Protein AF-X1QV79-F1 (afdb_monomer)

InterPro domains:
  IPR002052 DNA methylase, N-6 adenine-specific, conserved site [PS00092] (181-187)
  IPR007757 MT-A70-like [PS51143] (139-229)

Nearest PDB structures (foldseek):
  3mkz-assembly2_U  TM=4.577E-01  e=8.063E-01  Escherichia coli K-12
  2h09-assembly1_A-2  TM=2.519E-01  e=9.599E-01  Escherichia coli

pLDDT: mean 86.14, std 15.34, range [36.62, 98.19]

Sequence (229 aa):
MKSKQIRETNELQLRIGPYRTTFVGTEIIRVSTLSEWQNYGEILKRIDEAKQWAIGDWLVDGKKHYGDGLYERAAEILGYEQKTLREFKSLSDRFELSVRTDKVLWRHHYEVASLKKTYRPETDKWEVSDEPDTDKMQEFLKRAEEEKLSVRELRDIVSQFKANQQREIELANEPEKYRIVLADPPWSYSNTMPEYFIEQGDHYPLMTIEEICALPIKKITTENSVLFL

Secondary structure (DSSP, 8-state):
-------------EEETTEEEETTEEEE-SPPPHHHHHHHHHHHHHHHHHHHHHHHHHHHHHHHHH-S-HHHHHHHHH---HHHHHHHHHHHHHS-GGG--TTS-HHHHHHHTT-EEEE--TTS--EEEEEE-HHHHHHHHHHHHHTT--HHHHHHHHHHHHHHHHHHHHHHTS-SSEEEEE----B-------TTSPPGGGTS--B-HHHHHTS-GGGSEEEEEEEE-

Organism: NCBI:txid412755

Mean predicted aligned error: 11.65 Å

Radius of gyration: 31.59 Å; Cα contacts (8 Å, |Δi|>4): 213; chains: 1; bounding box: 109×36×77 Å

Structure (mmCIF, N/CA/C/O backbone):
data_AF-X1QV79-F1
#
_entry.id   AF-X1QV79-F1
#
loop_
_atom_site.group_PDB
_atom_site.id
_atom_site.type_symbol
_atom_site.label_atom_id
_atom_site.label_alt_id
_atom_site.label_comp_id
_atom_site.label_asym_id
_atom_site.label_entity_id
_atom_site.label_seq_id
_atom_site.pdbx_PDB_ins_code
_atom_site.Cartn_x
_atom_site.Cartn_y
_atom_site.Cartn_z
_atom_site.occupancy
_atom_site.B_iso_or_equiv
_atom_site.auth_seq_id
_atom_site.auth_comp_id
_atom_site.auth_asym_id
_atom_site.auth_atom_id
_atom_site.pdbx_PDB_model_num
ATOM 1 N N . MET A 1 1 ? 54.090 2.115 -26.742 1.00 44.50 1 MET A N 1
ATOM 2 C CA . MET A 1 1 ? 52.842 2.414 -27.480 1.00 44.50 1 MET A CA 1
ATOM 3 C C . MET A 1 1 ? 51.979 1.170 -27.573 1.00 44.50 1 MET A C 1
ATOM 5 O O . MET A 1 1 ? 52.345 0.244 -28.281 1.00 44.50 1 MET A O 1
ATOM 9 N N . LYS A 1 2 ? 50.866 1.169 -26.837 1.00 36.62 2 LYS A N 1
ATOM 10 C CA . LYS A 1 2 ? 49.536 0.672 -27.227 1.00 36.62 2 LYS A CA 1
ATOM 11 C C . LYS A 1 2 ? 48.666 0.832 -25.982 1.00 36.62 2 LYS A C 1
ATOM 13 O O . LYS A 1 2 ? 48.593 -0.065 -25.149 1.00 36.62 2 LYS A O 1
ATOM 18 N N . SER A 1 3 ? 48.083 2.024 -25.821 1.00 36.84 3 SER A N 1
ATOM 19 C CA . SER A 1 3 ? 46.959 2.189 -24.908 1.00 36.84 3 SER A CA 1
ATOM 20 C C . SER A 1 3 ? 45.848 1.300 -25.451 1.00 36.84 3 SER A C 1
ATOM 22 O O . SER A 1 3 ? 45.327 1.498 -26.549 1.00 36.84 3 SER A O 1
ATOM 24 N N . LYS A 1 4 ? 45.541 0.236 -24.716 1.00 42.69 4 LYS A N 1
ATOM 25 C CA . LYS A 1 4 ? 44.318 -0.516 -24.939 1.00 42.69 4 LYS A CA 1
ATOM 26 C C . LYS A 1 4 ? 43.226 0.394 -24.394 1.00 42.69 4 LYS A C 1
ATOM 28 O O . LYS A 1 4 ? 42.998 0.433 -23.193 1.00 42.69 4 LYS A O 1
ATOM 33 N N . GLN A 1 5 ? 42.685 1.235 -25.270 1.00 40.41 5 GLN A N 1
ATOM 34 C CA . GLN A 1 5 ? 41.556 2.102 -24.977 1.00 40.41 5 GLN A CA 1
ATOM 35 C C . GLN A 1 5 ? 40.419 1.179 -24.537 1.00 40.41 5 GLN A C 1
ATOM 37 O O . GLN A 1 5 ? 39.808 0.486 -25.351 1.00 40.41 5 GLN A O 1
ATOM 42 N N . ILE A 1 6 ? 40.234 1.076 -23.223 1.00 38.66 6 ILE A N 1
ATOM 43 C CA . ILE A 1 6 ? 39.072 0.445 -22.622 1.00 38.66 6 ILE A CA 1
ATOM 44 C C . ILE A 1 6 ? 37.916 1.312 -23.105 1.00 38.66 6 ILE A C 1
ATOM 46 O O . ILE A 1 6 ? 37.778 2.456 -22.684 1.00 38.66 6 ILE A O 1
ATOM 50 N N . ARG A 1 7 ? 37.149 0.817 -24.079 1.00 40.00 7 ARG A N 1
ATOM 51 C CA . ARG A 1 7 ? 35.843 1.398 -24.366 1.00 40.00 7 ARG A CA 1
ATOM 52 C C . ARG A 1 7 ? 35.026 1.184 -23.100 1.00 40.00 7 AR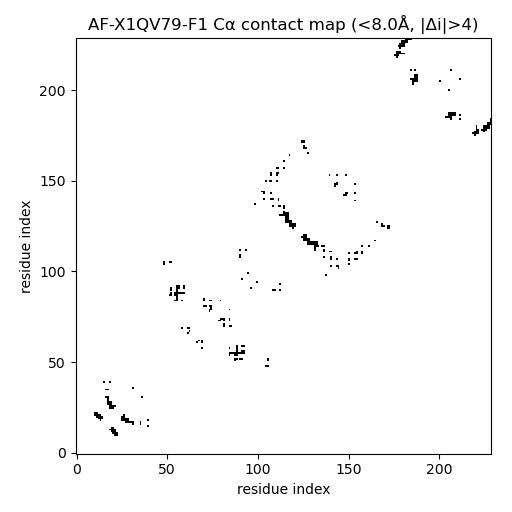G A C 1
ATOM 54 O O . ARG A 1 7 ? 34.597 0.059 -22.844 1.00 40.00 7 ARG A O 1
ATOM 61 N N . GLU A 1 8 ? 34.878 2.236 -22.299 1.00 42.16 8 GLU A N 1
ATOM 62 C CA . GLU A 1 8 ? 33.813 2.339 -21.307 1.00 42.16 8 GLU A CA 1
ATOM 63 C C . GLU A 1 8 ? 32.524 1.947 -22.017 1.00 42.16 8 GLU A C 1
ATOM 65 O O . GLU A 1 8 ? 32.006 2.670 -22.868 1.00 42.16 8 GLU A O 1
ATOM 70 N N . THR A 1 9 ? 32.054 0.735 -21.749 1.00 43.62 9 THR A N 1
ATOM 71 C CA . THR A 1 9 ? 30.771 0.283 -22.268 1.00 43.62 9 THR A CA 1
ATOM 72 C C . THR A 1 9 ? 29.734 0.839 -21.300 1.00 43.62 9 THR A C 1
ATOM 74 O O . THR A 1 9 ? 29.198 0.119 -20.467 1.00 43.62 9 THR A O 1
ATOM 77 N N . ASN A 1 10 ? 29.536 2.160 -21.360 1.00 43.25 10 ASN A N 1
ATOM 78 C CA . ASN A 1 10 ? 28.456 2.879 -20.690 1.00 43.25 10 ASN A CA 1
ATOM 79 C C . ASN A 1 10 ? 27.142 2.531 -21.394 1.00 43.25 10 ASN A C 1
ATOM 81 O O . ASN A 1 10 ? 26.578 3.357 -22.105 1.00 43.25 10 ASN A O 1
ATOM 85 N N . GLU A 1 11 ? 26.664 1.297 -21.256 1.00 40.03 11 GLU A N 1
ATOM 86 C CA . GLU A 1 11 ? 25.361 0.915 -21.792 1.00 40.03 11 GLU A CA 1
ATOM 87 C C . GLU A 1 11 ? 24.641 -0.059 -20.865 1.00 40.03 11 GLU A C 1
ATOM 89 O O . GLU A 1 11 ? 25.110 -1.164 -20.592 1.00 40.03 11 GLU A O 1
ATOM 94 N N . LEU A 1 12 ? 23.427 0.323 -20.473 1.00 43.47 12 LEU A N 1
ATOM 95 C CA . LEU A 1 12 ? 22.403 -0.617 -20.048 1.00 43.47 12 LEU A CA 1
ATOM 96 C C . LEU A 1 12 ? 21.887 -1.343 -21.306 1.00 43.47 12 LEU A C 1
ATOM 98 O O . LEU A 1 12 ? 20.912 -0.921 -21.921 1.00 43.47 12 LEU A O 1
ATOM 102 N N . GLN A 1 13 ? 22.581 -2.397 -21.748 1.00 50.03 13 GLN A N 1
ATOM 103 C CA . GLN A 1 13 ? 22.146 -3.190 -22.904 1.00 50.03 13 GLN A CA 1
ATOM 104 C C . GLN A 1 13 ? 21.044 -4.171 -22.497 1.00 50.03 13 GLN A C 1
ATOM 106 O O . GLN A 1 13 ? 21.316 -5.308 -22.113 1.00 50.03 13 GLN A O 1
ATOM 111 N N . LEU A 1 14 ? 19.787 -3.761 -22.646 1.00 61.41 14 LEU A N 1
ATOM 112 C CA . LEU A 1 14 ? 18.667 -4.699 -22.652 1.00 61.41 14 LEU A CA 1
ATOM 113 C C . LEU A 1 14 ? 18.554 -5.298 -24.055 1.00 61.41 14 LEU A C 1
ATOM 115 O O . LEU A 1 14 ? 18.140 -4.625 -24.999 1.00 61.41 14 LEU A O 1
ATOM 119 N N . ARG A 1 15 ? 18.983 -6.555 -24.200 1.00 61.56 15 ARG A N 1
ATOM 120 C CA . ARG A 1 15 ? 18.856 -7.316 -25.449 1.00 61.56 15 ARG A CA 1
ATOM 121 C C . ARG A 1 15 ? 17.611 -8.182 -25.381 1.00 61.56 15 ARG A C 1
ATOM 123 O O . ARG A 1 15 ? 17.606 -9.200 -24.695 1.00 61.56 15 ARG A O 1
ATOM 130 N N . ILE A 1 16 ? 16.567 -7.779 -26.096 1.00 75.56 16 ILE A N 1
ATOM 131 C CA . ILE A 1 16 ? 15.294 -8.501 -26.145 1.00 75.56 16 ILE A CA 1
ATOM 132 C C . ILE A 1 16 ? 14.949 -8.700 -27.619 1.00 75.56 16 ILE A C 1
ATOM 134 O O . ILE A 1 16 ? 14.367 -7.834 -28.271 1.00 75.56 16 ILE A O 1
ATOM 138 N N . GLY A 1 17 ? 15.372 -9.839 -28.166 1.00 83.94 17 GLY A N 1
ATOM 139 C CA . GLY A 1 17 ? 15.157 -10.170 -29.574 1.00 83.94 17 GLY A CA 1
ATOM 140 C C . GLY A 1 17 ? 15.784 -9.130 -30.522 1.00 83.94 17 GLY A C 1
ATOM 141 O O . GLY A 1 17 ? 17.000 -8.934 -30.469 1.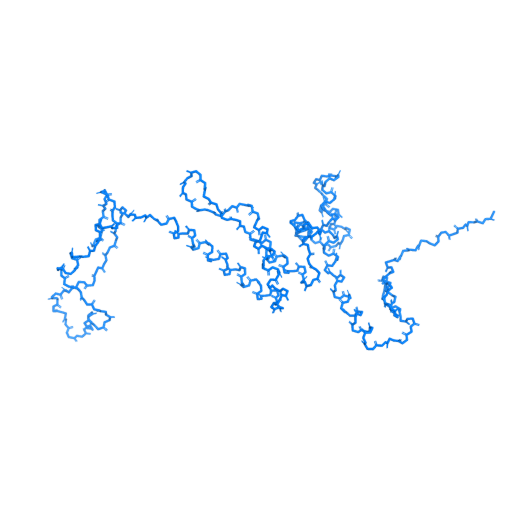00 83.94 17 GLY A O 1
ATOM 142 N N . PRO A 1 18 ? 15.002 -8.485 -31.409 1.00 90.00 18 PRO A N 1
ATOM 143 C CA . PRO A 1 18 ? 15.514 -7.541 -32.404 1.00 90.00 18 PRO A CA 1
ATOM 144 C C . PRO A 1 18 ? 15.810 -6.138 -31.849 1.00 90.00 18 PRO A C 1
ATOM 146 O O . PRO A 1 18 ? 16.334 -5.307 -32.590 1.00 90.00 18 PRO A O 1
ATOM 149 N N . TYR A 1 19 ? 15.480 -5.865 -30.584 1.00 91.00 19 TYR A N 1
ATOM 150 C CA . TYR A 1 19 ? 15.606 -4.546 -29.968 1.00 91.00 19 TYR A CA 1
ATOM 151 C C . TYR A 1 19 ? 16.846 -4.456 -29.079 1.00 91.00 19 TYR A C 1
ATOM 153 O O . TYR A 1 19 ? 17.039 -5.274 -28.171 1.00 91.00 19 TYR A O 1
ATOM 161 N N . ARG A 1 20 ? 17.665 -3.427 -29.311 1.00 88.81 20 ARG A N 1
ATOM 162 C CA . ARG A 1 20 ? 18.782 -3.039 -28.445 1.00 88.81 20 ARG A CA 1
ATOM 163 C C . ARG A 1 20 ? 18.547 -1.633 -27.909 1.00 88.81 20 ARG A C 1
ATOM 165 O O . ARG A 1 20 ? 18.725 -0.649 -28.625 1.00 88.81 20 ARG A O 1
ATOM 172 N N . THR A 1 21 ? 18.158 -1.544 -26.641 1.00 88.00 21 THR A N 1
ATOM 173 C CA . THR A 1 21 ? 17.984 -0.259 -25.954 1.00 88.00 21 THR A CA 1
ATOM 174 C C . THR A 1 21 ? 19.344 0.342 -25.595 1.00 88.00 21 THR A C 1
ATOM 176 O O . THR A 1 21 ? 20.221 -0.350 -25.079 1.00 88.00 21 THR A O 1
ATOM 179 N N . THR A 1 22 ? 19.504 1.636 -25.853 1.00 86.31 22 THR A N 1
ATOM 180 C CA . THR A 1 22 ? 20.627 2.487 -25.437 1.00 86.31 22 THR A CA 1
ATOM 181 C C . THR A 1 22 ? 20.085 3.665 -24.618 1.00 86.31 22 THR A C 1
ATOM 183 O O . THR A 1 22 ? 18.872 3.836 -24.497 1.00 86.31 22 THR A O 1
ATOM 186 N N . PHE A 1 23 ? 20.956 4.528 -24.091 1.00 80.56 23 PHE A N 1
ATOM 187 C CA . PHE A 1 23 ? 20.524 5.711 -23.331 1.00 80.56 23 PHE A CA 1
ATOM 188 C C . PHE A 1 23 ? 19.713 6.737 -24.138 1.00 80.56 23 PHE A C 1
ATOM 190 O O . PHE A 1 23 ? 19.006 7.544 -23.544 1.00 80.56 23 PHE A O 1
ATOM 197 N N . VA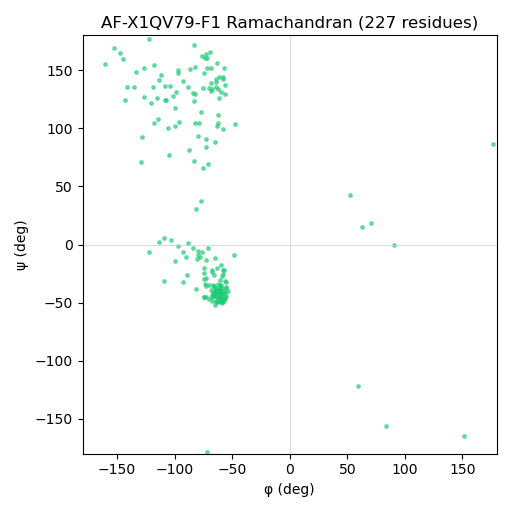L A 1 24 ? 19.810 6.722 -25.471 1.00 85.88 24 VAL A N 1
ATOM 198 C CA . VAL A 1 24 ? 19.174 7.720 -26.352 1.00 85.88 24 VAL A CA 1
ATOM 199 C C . VAL A 1 24 ? 18.066 7.140 -27.232 1.00 85.88 24 VAL A C 1
ATOM 201 O O . VAL A 1 24 ? 17.499 7.855 -28.054 1.00 85.88 24 VAL A O 1
ATOM 204 N N . GLY A 1 25 ? 17.750 5.851 -27.094 1.00 85.31 25 GLY A N 1
ATOM 205 C CA . GLY A 1 25 ? 16.715 5.206 -27.899 1.00 85.31 25 GLY A CA 1
ATOM 206 C C . GLY A 1 25 ? 16.950 3.716 -28.104 1.00 85.31 25 GLY A C 1
ATOM 207 O O . GLY A 1 25 ? 17.769 3.102 -27.425 1.00 85.31 25 GLY A O 1
ATOM 208 N N . THR A 1 26 ? 16.236 3.135 -29.067 1.00 90.19 26 THR A N 1
ATOM 209 C CA . THR A 1 26 ? 16.282 1.696 -29.362 1.00 90.19 26 THR A CA 1
ATOM 210 C C . THR A 1 26 ? 16.732 1.454 -30.795 1.00 90.19 26 THR A C 1
ATOM 212 O O . THR A 1 26 ? 16.094 1.918 -31.736 1.00 90.19 26 THR A O 1
ATOM 215 N N . GLU A 1 27 ? 17.818 0.704 -30.956 1.00 91.19 27 GLU A N 1
ATOM 216 C CA . GLU A 1 27 ? 18.295 0.209 -32.245 1.00 91.19 27 GLU A CA 1
ATOM 217 C C . GLU A 1 27 ? 17.528 -1.070 -32.624 1.00 91.19 27 GLU A C 1
ATOM 219 O O . GLU A 1 27 ? 17.428 -2.006 -31.824 1.00 91.19 27 GLU A O 1
ATOM 224 N N . ILE A 1 28 ? 16.981 -1.112 -33.844 1.00 92.88 28 ILE A N 1
ATOM 225 C CA . ILE A 1 28 ? 16.251 -2.265 -34.388 1.00 92.88 28 ILE A CA 1
ATOM 226 C C . ILE A 1 28 ? 17.207 -3.044 -35.295 1.00 92.88 28 ILE A C 1
ATOM 228 O O . ILE A 1 28 ? 17.471 -2.644 -36.426 1.00 92.88 28 ILE A O 1
ATOM 232 N N . ILE A 1 29 ? 17.740 -4.155 -34.789 1.00 91.88 29 ILE A N 1
ATOM 233 C CA . ILE A 1 29 ? 18.815 -4.923 -35.442 1.00 91.88 29 ILE A CA 1
ATOM 234 C C . ILE A 1 29 ? 18.287 -5.722 -36.645 1.00 91.88 29 ILE A C 1
ATOM 236 O O . ILE A 1 29 ? 19.011 -5.975 -37.607 1.00 91.88 29 ILE A O 1
ATOM 240 N N . ARG A 1 30 ? 17.017 -6.136 -36.598 1.00 93.50 30 ARG A N 1
ATOM 241 C CA . ARG A 1 30 ? 16.313 -6.821 -37.691 1.00 93.50 30 ARG A CA 1
ATOM 242 C C . ARG A 1 30 ? 14.811 -6.566 -37.606 1.00 93.50 30 ARG A C 1
ATOM 244 O O . ARG A 1 30 ? 14.319 -6.119 -36.574 1.00 93.50 30 ARG A O 1
ATOM 251 N N . VAL A 1 31 ? 14.078 -6.935 -38.654 1.00 94.81 31 VAL A N 1
ATOM 252 C CA . VAL A 1 31 ? 12.608 -6.927 -38.637 1.00 94.81 31 VAL A CA 1
ATOM 253 C C . VAL A 1 31 ? 12.101 -7.782 -37.470 1.00 94.81 31 VAL A C 1
ATOM 255 O O . VAL A 1 31 ? 12.547 -8.921 -37.278 1.00 94.81 31 VAL A O 1
ATOM 258 N N . SER A 1 32 ? 11.201 -7.210 -36.672 1.00 94.69 32 SER A N 1
ATOM 259 C CA . SER A 1 32 ? 10.542 -7.901 -35.571 1.00 94.69 32 SER A CA 1
ATOM 260 C C . SER A 1 32 ? 9.294 -8.634 -36.047 1.00 94.69 32 SER A C 1
ATOM 262 O O . SER A 1 32 ? 8.619 -8.224 -36.991 1.00 94.69 32 SER A O 1
ATOM 264 N N . THR A 1 33 ? 8.964 -9.726 -35.367 1.00 95.56 33 THR A N 1
ATOM 265 C CA . THR A 1 33 ? 7.619 -10.304 -35.450 1.00 95.56 33 THR A CA 1
ATOM 266 C C . THR A 1 33 ? 6.631 -9.475 -34.620 1.00 95.56 33 THR A C 1
ATOM 268 O O . THR A 1 33 ? 7.034 -8.737 -33.717 1.00 95.56 33 THR A O 1
ATOM 271 N N . LEU A 1 34 ? 5.324 -9.628 -34.871 1.00 93.31 34 LEU A N 1
ATOM 272 C CA . LEU A 1 34 ? 4.284 -8.972 -34.064 1.00 93.31 34 LEU A CA 1
ATOM 273 C C . LEU A 1 34 ? 4.411 -9.328 -32.572 1.00 93.31 34 LEU A C 1
ATOM 275 O O . LEU A 1 34 ? 4.324 -8.445 -31.725 1.00 93.31 34 LEU A O 1
ATOM 279 N N . SER A 1 35 ? 4.682 -10.599 -32.257 1.00 91.31 35 SER A N 1
ATOM 280 C CA . SER A 1 35 ? 4.866 -11.056 -30.875 1.00 91.31 35 SER A CA 1
ATOM 281 C C . SER A 1 35 ? 6.096 -10.428 -30.212 1.00 91.31 35 SER A C 1
ATOM 283 O O . SER A 1 35 ? 6.019 -10.024 -29.055 1.00 91.31 35 SER A O 1
ATOM 285 N N . GLU A 1 36 ? 7.212 -10.291 -30.935 1.00 92.19 36 GLU A N 1
ATOM 286 C CA . GLU A 1 36 ? 8.412 -9.622 -30.414 1.00 92.19 36 GLU A CA 1
ATOM 287 C C . GLU A 1 36 ? 8.162 -8.135 -30.158 1.00 92.19 36 GLU A C 1
ATOM 289 O O . GLU A 1 36 ? 8.594 -7.616 -29.130 1.00 92.19 36 GLU A O 1
ATOM 294 N N . TRP A 1 37 ? 7.449 -7.462 -31.066 1.00 94.19 37 TRP A N 1
ATOM 295 C CA . TRP A 1 37 ? 7.064 -6.060 -30.903 1.00 94.19 37 TRP A CA 1
ATOM 296 C C . TRP A 1 37 ? 6.167 -5.857 -29.675 1.00 94.19 37 TRP A C 1
ATOM 298 O O . TRP A 1 37 ? 6.445 -4.983 -28.854 1.00 94.19 37 TRP A O 1
ATOM 308 N N . GLN A 1 38 ? 5.149 -6.707 -29.499 1.00 92.44 38 GLN A N 1
ATOM 309 C CA . GLN A 1 38 ? 4.258 -6.667 -28.333 1.00 92.44 38 GLN A CA 1
ATOM 310 C C . GLN A 1 38 ? 5.022 -6.923 -27.027 1.00 92.44 38 GLN A C 1
ATOM 312 O O . GLN A 1 38 ? 4.909 -6.147 -26.081 1.00 92.44 38 GLN A O 1
ATOM 317 N N . ASN A 1 39 ? 5.848 -7.973 -26.988 1.00 87.38 39 ASN A N 1
ATOM 318 C CA . ASN A 1 39 ? 6.634 -8.325 -25.806 1.00 87.38 39 ASN A CA 1
ATOM 319 C C . ASN A 1 39 ? 7.616 -7.214 -25.407 1.00 87.38 39 ASN A C 1
ATOM 321 O O . ASN A 1 39 ? 7.792 -6.936 -24.224 1.00 87.38 39 ASN A O 1
ATOM 325 N N . TYR A 1 40 ? 8.246 -6.556 -26.383 1.00 91.00 40 TYR A N 1
ATOM 326 C CA . TYR A 1 40 ? 9.137 -5.440 -26.094 1.00 91.00 40 TYR A CA 1
ATOM 327 C C . TYR A 1 40 ? 8.390 -4.264 -25.449 1.00 91.00 40 TYR A C 1
ATOM 329 O O . TYR A 1 40 ? 8.876 -3.713 -24.464 1.00 91.00 40 TYR A O 1
ATOM 337 N N . GLY A 1 41 ? 7.180 -3.942 -25.923 1.00 89.69 41 GLY A N 1
ATOM 338 C CA . GLY A 1 41 ? 6.311 -2.945 -25.288 1.00 89.69 41 GLY A CA 1
ATOM 339 C C . GLY A 1 41 ? 5.955 -3.283 -23.835 1.00 89.69 41 GLY A C 1
ATOM 340 O O . GLY A 1 41 ? 6.052 -2.419 -22.963 1.00 89.69 41 GLY A O 1
ATOM 341 N N . GLU A 1 42 ? 5.619 -4.543 -23.545 1.00 83.62 42 GLU A N 1
ATOM 342 C CA . GLU A 1 42 ? 5.350 -4.995 -22.170 1.00 83.62 42 GLU A CA 1
ATOM 343 C C . GLU A 1 42 ? 6.587 -4.894 -21.270 1.00 83.62 42 GLU A C 1
ATOM 345 O O . GLU A 1 42 ? 6.491 -4.496 -20.108 1.00 83.62 42 GLU A O 1
ATOM 350 N N . ILE A 1 43 ? 7.776 -5.190 -21.798 1.00 84.62 43 ILE A N 1
ATOM 351 C CA . ILE A 1 43 ? 9.013 -5.038 -21.028 1.00 84.62 43 ILE A CA 1
ATOM 352 C C . ILE A 1 43 ? 9.302 -3.565 -20.746 1.00 84.62 43 ILE A C 1
ATOM 354 O O . ILE A 1 43 ? 9.625 -3.236 -19.607 1.00 84.62 43 ILE A O 1
ATOM 358 N N . LEU A 1 44 ? 9.131 -2.670 -21.726 1.00 86.31 44 LEU A N 1
ATOM 359 C CA . LEU A 1 44 ? 9.284 -1.228 -21.506 1.00 86.31 44 LEU A CA 1
ATOM 360 C C . LEU A 1 44 ? 8.378 -0.729 -20.375 1.00 86.31 44 LEU A C 1
ATOM 362 O O . LEU A 1 44 ? 8.848 -0.026 -19.485 1.00 86.31 44 LEU A O 1
ATOM 366 N N . LYS A 1 45 ? 7.116 -1.166 -20.354 1.00 82.50 45 LYS A N 1
ATOM 367 C CA . LYS A 1 45 ? 6.176 -0.860 -19.269 1.00 82.50 45 LYS A CA 1
ATOM 368 C C . LYS A 1 45 ? 6.673 -1.364 -17.904 1.00 82.50 45 LYS A C 1
ATOM 370 O O . LYS A 1 45 ? 6.552 -0.652 -16.912 1.00 82.50 45 LYS A O 1
ATOM 375 N N . ARG A 1 46 ? 7.248 -2.570 -17.843 1.00 81.31 46 ARG A N 1
ATOM 376 C CA . ARG A 1 46 ? 7.753 -3.186 -16.599 1.00 81.31 46 ARG A CA 1
ATOM 377 C C . ARG A 1 46 ? 9.066 -2.584 -16.094 1.00 81.31 46 ARG A C 1
ATOM 379 O O . ARG A 1 46 ? 9.344 -2.666 -14.899 1.00 81.31 46 ARG A O 1
ATOM 386 N N . ILE A 1 47 ? 9.877 -1.979 -16.964 1.00 86.50 47 ILE A N 1
ATOM 387 C CA . ILE A 1 47 ? 11.145 -1.340 -16.571 1.00 86.50 47 ILE A CA 1
ATOM 388 C C . ILE A 1 47 ? 10.903 -0.209 -15.573 1.00 86.50 47 ILE A C 1
ATOM 390 O O . ILE A 1 47 ? 11.647 -0.105 -14.599 1.00 86.50 47 ILE A O 1
ATOM 394 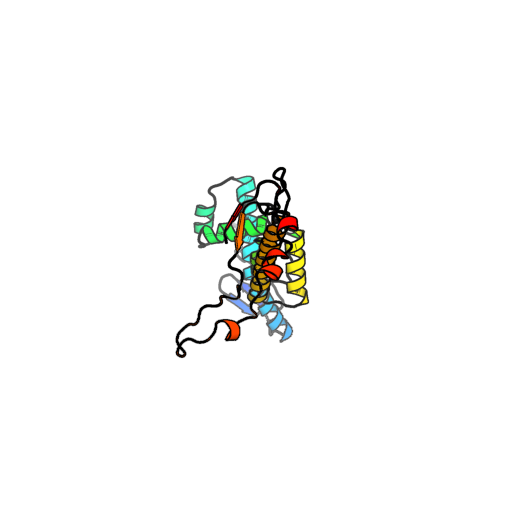N N . ASP A 1 48 ? 9.867 0.606 -15.773 1.00 82.94 48 ASP A N 1
ATOM 395 C CA . ASP A 1 48 ? 9.554 1.701 -14.849 1.00 82.94 48 ASP A CA 1
ATOM 396 C C . ASP A 1 48 ? 9.217 1.186 -13.446 1.00 82.94 48 ASP A C 1
ATOM 398 O O . ASP A 1 48 ? 9.572 1.810 -12.446 1.00 82.94 48 ASP A O 1
ATOM 402 N N . GLU A 1 49 ? 8.586 0.017 -13.358 1.00 84.94 49 GLU A N 1
ATOM 403 C CA . GLU A 1 49 ? 8.265 -0.638 -12.089 1.00 84.94 49 GLU A CA 1
ATOM 404 C C . GLU A 1 49 ? 9.506 -1.245 -11.439 1.00 84.94 49 GLU A C 1
ATOM 406 O O . GLU A 1 49 ? 9.759 -1.051 -10.250 1.00 84.94 49 GLU A O 1
ATOM 411 N N . ALA A 1 50 ? 10.326 -1.935 -12.234 1.00 88.81 50 ALA A N 1
ATOM 412 C CA . ALA A 1 50 ? 11.596 -2.485 -11.782 1.00 88.81 50 ALA A CA 1
ATOM 413 C C . ALA A 1 50 ? 12.542 -1.378 -11.290 1.00 88.81 50 ALA A C 1
ATOM 415 O O . ALA A 1 50 ? 13.232 -1.560 -10.289 1.00 88.81 50 ALA A O 1
ATOM 416 N N . LYS A 1 51 ? 12.535 -0.207 -11.940 1.00 92.06 51 LYS A N 1
ATOM 417 C CA . LYS A 1 51 ? 13.307 0.971 -11.527 1.00 92.06 51 LYS A CA 1
ATOM 418 C C . LYS A 1 51 ? 12.888 1.457 -10.139 1.00 92.06 51 LYS A C 1
ATOM 420 O O . LYS A 1 51 ? 13.758 1.772 -9.333 1.00 92.06 51 LYS A O 1
ATOM 425 N N . GLN A 1 52 ? 11.588 1.507 -9.847 1.00 94.81 52 GLN A N 1
ATOM 426 C CA . GLN A 1 52 ? 11.083 1.923 -8.530 1.00 94.81 52 GLN A CA 1
ATOM 427 C C . GLN A 1 52 ? 11.577 0.979 -7.428 1.00 94.81 52 GLN A C 1
ATOM 429 O O . GLN A 1 52 ? 12.108 1.445 -6.419 1.00 94.81 52 GLN A O 1
ATOM 434 N N . TRP A 1 53 ? 11.492 -0.337 -7.658 1.00 95.31 53 TRP A N 1
ATOM 435 C CA . TRP A 1 53 ? 12.048 -1.343 -6.747 1.00 95.31 53 TRP A CA 1
ATOM 436 C C . TRP A 1 53 ? 13.564 -1.214 -6.585 1.00 95.31 53 TRP A C 1
ATOM 438 O O . TRP A 1 53 ? 14.051 -1.168 -5.462 1.00 95.31 53 TRP A O 1
ATOM 448 N N . ALA A 1 54 ? 14.308 -1.083 -7.685 1.00 95.81 54 ALA A N 1
ATOM 449 C CA . ALA A 1 54 ? 15.764 -0.971 -7.648 1.00 95.81 54 ALA A CA 1
ATOM 450 C C . ALA A 1 54 ? 16.236 0.273 -6.878 1.00 95.81 54 ALA A C 1
ATOM 452 O O . ALA A 1 54 ? 17.192 0.192 -6.108 1.00 95.81 54 ALA A O 1
ATOM 453 N N . ILE A 1 55 ? 15.554 1.415 -7.040 1.00 97.31 55 ILE A N 1
ATOM 454 C CA . ILE A 1 55 ? 15.838 2.625 -6.254 1.00 97.31 55 ILE A CA 1
ATOM 455 C C . ILE A 1 55 ? 15.560 2.372 -4.771 1.00 97.31 55 ILE A C 1
ATOM 457 O O . ILE A 1 55 ? 16.374 2.744 -3.927 1.00 97.31 55 ILE A O 1
ATOM 461 N N . GLY A 1 56 ? 14.426 1.748 -4.444 1.00 97.19 56 GLY A N 1
ATOM 462 C CA . GLY A 1 56 ? 14.082 1.426 -3.064 1.00 97.19 56 GLY A CA 1
ATOM 463 C C . GLY A 1 56 ? 15.103 0.492 -2.412 1.00 97.19 56 GLY A C 1
ATOM 464 O O . GLY A 1 56 ? 15.565 0.780 -1.310 1.00 97.19 56 GLY A O 1
ATOM 465 N N . ASP A 1 57 ? 15.517 -0.562 -3.114 1.00 97.44 57 ASP A N 1
ATOM 466 C CA . ASP A 1 57 ? 16.505 -1.539 -2.643 1.00 97.44 57 ASP A CA 1
ATOM 467 C C . ASP A 1 57 ? 17.874 -0.886 -2.429 1.00 97.44 57 ASP A C 1
ATOM 469 O O . ASP A 1 57 ? 18.504 -1.084 -1.391 1.00 97.44 57 ASP A O 1
ATOM 473 N N . TRP A 1 58 ? 18.297 -0.029 -3.363 1.00 97.62 58 TRP A N 1
ATOM 474 C CA . TRP A 1 58 ? 19.520 0.763 -3.238 1.00 97.62 58 TRP A CA 1
ATOM 475 C C . TRP A 1 58 ? 19.496 1.698 -2.017 1.00 97.62 58 TRP A C 1
ATOM 477 O O . TRP A 1 58 ? 20.497 1.830 -1.317 1.00 97.62 58 TRP A O 1
ATOM 487 N N . LEU A 1 59 ? 18.351 2.314 -1.707 1.00 97.75 59 LEU A N 1
ATOM 488 C CA . LEU A 1 59 ? 18.196 3.164 -0.522 1.00 97.75 59 LEU A CA 1
ATOM 489 C C . LEU A 1 59 ? 18.127 2.365 0.788 1.00 97.75 59 LEU A C 1
ATOM 491 O O . LEU A 1 59 ? 18.584 2.853 1.825 1.00 97.75 59 LEU A O 1
ATOM 495 N N . VAL A 1 60 ? 17.547 1.161 0.773 1.00 97.00 60 VAL A N 1
ATOM 496 C CA . VAL A 1 60 ? 17.561 0.239 1.923 1.00 97.00 60 VAL A CA 1
ATOM 497 C C . VAL A 1 60 ? 18.995 -0.186 2.226 1.00 97.00 60 VAL A C 1
ATOM 499 O O . VAL A 1 60 ? 19.441 -0.054 3.368 1.00 97.00 60 VAL A O 1
ATOM 502 N N . ASP A 1 61 ? 19.731 -0.611 1.199 1.00 97.00 61 ASP A N 1
ATOM 503 C CA . ASP A 1 61 ? 21.146 -0.961 1.301 1.00 97.00 61 ASP A CA 1
ATOM 504 C C . ASP A 1 61 ? 21.993 0.221 1.792 1.00 97.00 61 ASP A C 1
ATOM 506 O O . ASP A 1 61 ? 22.767 0.089 2.743 1.00 97.00 61 ASP A O 1
ATOM 510 N N . GLY A 1 62 ? 21.767 1.405 1.217 1.00 96.62 62 GLY A N 1
ATOM 511 C CA . GLY A 1 62 ? 22.437 2.632 1.621 1.00 96.62 62 GLY A CA 1
ATOM 512 C C . GLY A 1 62 ? 22.212 2.959 3.097 1.00 96.62 62 GLY A C 1
ATOM 513 O O . GLY A 1 62 ? 23.177 3.214 3.816 1.00 96.62 62 GLY A O 1
ATOM 514 N N . LYS A 1 63 ? 20.965 2.882 3.587 1.00 95.62 63 LYS A N 1
ATOM 515 C CA . LYS A 1 63 ? 20.668 3.100 5.013 1.00 95.62 63 LYS A CA 1
ATOM 516 C C . LYS A 1 63 ? 21.390 2.086 5.902 1.00 95.62 63 LYS A C 1
ATOM 518 O O . LYS A 1 63 ? 21.913 2.459 6.949 1.00 95.62 63 LYS A O 1
ATOM 523 N N . LYS A 1 64 ? 21.421 0.815 5.494 1.00 95.19 64 LYS A N 1
ATOM 524 C CA . LYS A 1 64 ? 22.073 -0.266 6.243 1.00 95.19 64 LYS A CA 1
ATOM 525 C C . LYS A 1 64 ? 23.585 -0.058 6.369 1.00 95.19 64 LYS A C 1
ATOM 527 O O . LYS A 1 64 ? 24.134 -0.317 7.435 1.00 95.19 64 LYS A O 1
ATOM 532 N N . HIS A 1 65 ? 24.245 0.392 5.304 1.00 96.12 65 HIS A N 1
ATOM 533 C CA . HIS A 1 65 ? 25.705 0.513 5.265 1.00 96.12 65 HIS A CA 1
ATOM 534 C C . HIS A 1 65 ? 26.235 1.889 5.687 1.00 96.12 65 HIS A C 1
ATOM 536 O O . HIS A 1 65 ? 27.319 1.964 6.262 1.00 96.12 65 HIS A O 1
ATOM 542 N N . TYR A 1 66 ? 25.493 2.966 5.420 1.00 95.88 66 TYR A N 1
ATOM 543 C CA . TYR A 1 66 ? 25.968 4.345 5.602 1.00 95.88 66 TYR A CA 1
ATOM 544 C C . TYR A 1 66 ? 25.107 5.191 6.553 1.00 95.88 66 TYR A C 1
ATOM 546 O O . TYR A 1 66 ? 25.500 6.307 6.882 1.00 95.88 66 TYR A O 1
ATOM 554 N N . GLY A 1 67 ? 23.965 4.681 7.028 1.00 92.88 67 GLY A N 1
ATOM 555 C CA . GLY A 1 67 ? 23.082 5.387 7.960 1.00 92.88 67 GLY A CA 1
ATOM 556 C C . GLY A 1 67 ? 22.099 6.358 7.294 1.00 92.88 67 GLY A C 1
ATOM 557 O O . GLY A 1 67 ? 21.706 6.198 6.137 1.00 92.88 67 GLY A O 1
ATOM 558 N N . ASP A 1 68 ? 21.635 7.346 8.060 1.00 90.19 68 ASP A N 1
ATOM 559 C CA . ASP A 1 68 ? 20.628 8.315 7.614 1.00 90.19 68 ASP A CA 1
ATOM 560 C C . ASP A 1 68 ? 21.235 9.489 6.813 1.00 90.19 68 ASP A C 1
ATOM 562 O O . ASP A 1 68 ? 22.447 9.651 6.713 1.00 90.19 68 ASP A O 1
ATOM 566 N N . GLY A 1 69 ? 20.379 10.329 6.214 1.00 89.56 69 GLY A N 1
ATOM 567 C CA . GLY A 1 69 ? 20.797 11.540 5.482 1.00 89.56 69 GLY A CA 1
ATOM 568 C C . GLY A 1 69 ? 21.058 11.355 3.980 1.00 89.56 69 GLY A C 1
ATOM 569 O O . GLY A 1 69 ? 21.322 12.323 3.278 1.00 89.56 69 GLY A O 1
ATOM 570 N N . LEU A 1 70 ? 20.906 10.142 3.443 1.00 94.25 70 LEU A N 1
ATOM 571 C CA . LEU A 1 70 ? 21.187 9.849 2.028 1.00 94.25 70 LEU A CA 1
ATOM 572 C C . LEU A 1 70 ? 20.154 10.403 1.033 1.00 94.25 70 LEU A C 1
ATOM 574 O O . LEU A 1 70 ? 20.412 10.415 -0.168 1.00 94.25 70 LEU A O 1
ATOM 578 N N . TYR A 1 71 ? 18.984 10.853 1.498 1.00 95.94 71 TYR A N 1
ATOM 579 C CA . TYR A 1 71 ? 17.894 11.274 0.609 1.00 95.94 71 TYR A CA 1
ATOM 580 C C . TYR A 1 71 ? 18.217 12.523 -0.206 1.00 95.94 71 TYR A C 1
ATOM 582 O O . TYR A 1 71 ? 17.781 12.608 -1.349 1.00 95.94 71 TYR A O 1
ATOM 590 N N . GLU A 1 72 ? 18.969 13.471 0.351 1.00 95.50 72 GLU A N 1
ATOM 591 C CA . GLU A 1 72 ? 19.395 14.668 -0.380 1.00 95.50 72 GLU A CA 1
ATOM 592 C C . GLU A 1 72 ? 20.311 14.279 -1.542 1.00 95.50 72 GLU A C 1
ATOM 594 O O . GLU A 1 72 ? 20.025 14.585 -2.697 1.00 95.50 72 GLU A O 1
ATOM 599 N N . ARG A 1 73 ? 21.328 13.458 -1.261 1.00 95.38 73 ARG A N 1
ATOM 600 C CA . ARG A 1 73 ? 22.244 12.958 -2.286 1.00 95.38 73 ARG A CA 1
ATOM 601 C C . ARG A 1 73 ? 21.546 12.086 -3.330 1.00 95.38 73 ARG A C 1
ATOM 603 O O . ARG A 1 73 ? 21.832 12.185 -4.520 1.00 95.38 73 ARG A O 1
ATOM 610 N N . ALA A 1 74 ? 20.627 11.225 -2.905 1.00 96.94 74 ALA A N 1
ATOM 611 C CA . ALA A 1 74 ? 19.847 10.398 -3.817 1.00 96.94 74 ALA A CA 1
ATOM 612 C C . ALA A 1 74 ? 18.913 11.237 -4.706 1.00 96.94 74 ALA A C 1
ATOM 614 O O . ALA A 1 74 ? 18.748 10.909 -5.882 1.00 96.94 74 ALA A O 1
ATOM 615 N N . ALA A 1 75 ? 18.346 12.327 -4.178 1.00 96.94 75 ALA A N 1
ATOM 616 C CA . ALA A 1 75 ? 17.542 13.273 -4.950 1.00 96.94 75 ALA A CA 1
ATOM 617 C C . ALA A 1 75 ? 18.382 13.980 -6.020 1.00 96.94 75 ALA A C 1
ATOM 619 O O . ALA A 1 75 ? 17.947 14.062 -7.165 1.00 96.94 75 ALA A O 1
ATOM 620 N N . GLU A 1 76 ? 19.607 14.401 -5.691 1.00 96.56 76 GLU A N 1
ATOM 621 C CA . GLU A 1 76 ? 20.547 14.968 -6.670 1.00 96.56 76 GLU A CA 1
ATOM 622 C C . GLU A 1 76 ? 20.900 13.982 -7.792 1.00 96.56 76 GLU A C 1
ATOM 624 O O . GLU A 1 76 ? 20.995 14.374 -8.952 1.00 96.56 76 GLU A O 1
ATOM 629 N N . ILE A 1 77 ? 21.097 12.700 -7.461 1.00 96.25 77 ILE A N 1
ATOM 630 C CA . ILE A 1 77 ? 21.488 11.667 -8.433 1.00 96.25 77 ILE A CA 1
ATOM 631 C C . ILE A 1 77 ? 20.326 11.302 -9.363 1.00 96.25 77 ILE 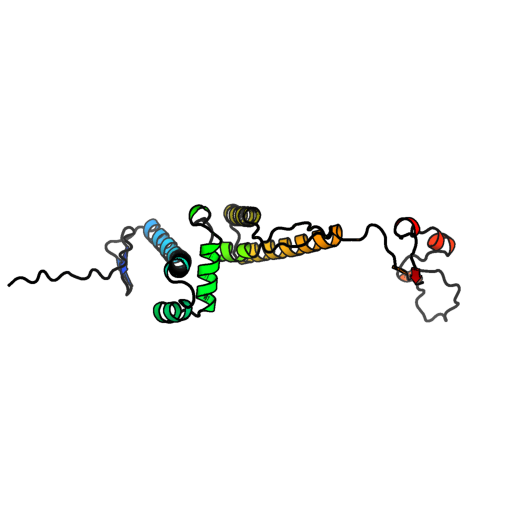A C 1
ATOM 633 O O . ILE A 1 77 ? 20.522 11.146 -10.567 1.00 96.25 77 ILE A O 1
ATOM 637 N N . LEU A 1 78 ? 19.129 11.104 -8.806 1.00 95.69 78 LEU A N 1
ATOM 638 C CA . LEU A 1 78 ? 17.995 10.532 -9.537 1.00 95.69 78 LEU A CA 1
ATOM 639 C C . LEU A 1 78 ? 16.996 11.578 -10.045 1.00 95.69 78 LEU A C 1
ATOM 641 O O . LEU A 1 78 ? 16.137 11.238 -10.858 1.00 95.69 78 LEU A O 1
ATOM 645 N N . GLY A 1 79 ? 17.075 12.818 -9.557 1.00 95.75 79 GLY A N 1
ATOM 646 C CA . GLY A 1 79 ? 16.139 13.892 -9.892 1.00 95.75 79 GLY A CA 1
ATOM 647 C C . GLY A 1 79 ? 14.733 13.711 -9.306 1.00 95.75 79 GLY A C 1
ATOM 648 O O . GLY A 1 79 ? 13.791 14.326 -9.797 1.00 95.75 79 GLY A O 1
ATOM 649 N N . TYR A 1 80 ? 14.564 12.861 -8.287 1.00 96.75 80 TYR A N 1
ATOM 650 C CA . TYR A 1 80 ? 13.287 12.676 -7.586 1.00 96.75 80 TYR A CA 1
ATOM 651 C C . TYR A 1 80 ? 13.225 13.501 -6.304 1.00 96.75 80 TYR A C 1
ATOM 653 O O . TYR A 1 80 ? 14.223 13.678 -5.608 1.00 96.75 80 TYR A O 1
ATOM 661 N N . GLU A 1 81 ? 12.019 13.916 -5.922 1.00 97.00 81 GLU A N 1
ATOM 662 C CA . GLU A 1 81 ? 11.779 14.472 -4.594 1.00 97.00 81 GLU A CA 1
ATOM 663 C C . GLU A 1 81 ? 12.098 13.450 -3.495 1.00 97.00 81 GLU A C 1
ATOM 665 O O . GLU A 1 81 ? 11.775 12.263 -3.611 1.00 97.00 81 GLU A O 1
ATOM 670 N N . GLN A 1 82 ? 12.629 13.921 -2.362 1.00 96.62 82 GLN A N 1
ATOM 671 C CA . GLN A 1 82 ? 12.931 13.053 -1.218 1.00 96.62 82 GLN A CA 1
ATOM 672 C C . GLN A 1 82 ? 11.708 12.263 -0.730 1.00 96.62 82 GLN A C 1
ATOM 674 O O . GLN A 1 82 ? 11.858 11.138 -0.259 1.00 96.62 82 GLN A O 1
ATOM 679 N N . LYS A 1 83 ? 10.495 12.822 -0.853 1.00 96.69 83 LYS A N 1
ATOM 680 C CA . LYS A 1 83 ? 9.248 12.122 -0.516 1.00 96.69 83 LYS A CA 1
ATOM 681 C C . LYS A 1 83 ? 9.066 10.860 -1.365 1.00 96.69 83 LYS A C 1
ATOM 683 O O . LYS A 1 83 ? 8.842 9.789 -0.814 1.00 96.69 83 LYS A O 1
ATOM 688 N N . THR A 1 84 ? 9.247 10.976 -2.678 1.00 96.44 84 THR A N 1
ATOM 689 C CA . THR A 1 84 ? 9.147 9.849 -3.618 1.00 96.44 84 THR A CA 1
ATOM 690 C C . THR A 1 84 ? 10.194 8.777 -3.301 1.00 96.44 84 THR A C 1
ATOM 692 O O . THR A 1 84 ? 9.892 7.588 -3.261 1.00 96.44 84 THR A O 1
ATOM 695 N N . LEU A 1 85 ? 11.423 9.190 -2.982 1.00 97.38 85 LEU A N 1
ATOM 696 C CA . LEU A 1 85 ? 12.493 8.268 -2.585 1.00 97.38 85 LEU A CA 1
ATOM 697 C C . LEU A 1 85 ? 12.177 7.525 -1.278 1.00 97.38 85 LEU A C 1
ATOM 699 O O . LEU A 1 85 ? 12.450 6.331 -1.162 1.00 97.38 85 LEU A O 1
ATOM 703 N N . ARG A 1 86 ? 11.575 8.212 -0.298 1.00 96.25 86 ARG A N 1
ATOM 704 C CA . ARG A 1 86 ? 11.103 7.590 0.949 1.00 96.25 86 ARG A CA 1
ATOM 705 C C . ARG A 1 86 ? 10.009 6.563 0.683 1.00 96.25 86 ARG A C 1
ATOM 707 O O . ARG A 1 86 ? 10.036 5.510 1.310 1.00 96.25 86 ARG A O 1
ATOM 714 N N . GLU A 1 87 ? 9.092 6.839 -0.243 1.00 96.19 87 GLU A N 1
ATOM 715 C CA . GLU A 1 87 ? 8.058 5.882 -0.657 1.00 96.19 87 GLU A CA 1
ATOM 716 C C . GLU A 1 87 ? 8.681 4.630 -1.288 1.00 96.19 87 GLU A C 1
ATOM 718 O O . GLU A 1 87 ? 8.381 3.522 -0.846 1.00 96.19 87 GLU A O 1
ATOM 723 N N . PHE A 1 88 ? 9.608 4.789 -2.242 1.00 97.19 88 PHE A N 1
ATOM 724 C CA . PHE A 1 88 ? 10.312 3.660 -2.865 1.00 97.19 88 PHE A CA 1
ATOM 725 C C . PHE A 1 88 ? 11.062 2.818 -1.837 1.00 97.19 88 PHE A C 1
ATOM 727 O O . PHE A 1 88 ? 10.864 1.604 -1.776 1.00 97.19 88 PHE A O 1
ATOM 734 N N . LYS A 1 89 ? 11.862 3.459 -0.974 1.00 97.00 89 LYS A N 1
ATOM 735 C CA . LYS A 1 89 ? 12.573 2.761 0.100 1.00 97.00 89 LYS A CA 1
ATOM 736 C C . LYS A 1 89 ? 11.593 2.041 1.022 1.00 97.00 89 LYS A C 1
ATOM 738 O O . LYS A 1 89 ? 11.796 0.872 1.316 1.00 97.00 89 LYS A O 1
ATOM 743 N N . SER A 1 90 ? 10.551 2.728 1.495 1.00 95.38 90 SER A N 1
ATOM 744 C CA . SER A 1 90 ? 9.591 2.159 2.445 1.00 95.38 90 SER A CA 1
ATOM 745 C C . SER A 1 90 ? 8.880 0.934 1.883 1.00 95.38 90 SER A C 1
ATOM 747 O O . SER A 1 90 ? 8.549 0.037 2.655 1.00 95.38 90 SER A O 1
ATOM 749 N N . LEU A 1 91 ? 8.606 0.907 0.578 1.00 96.44 91 LEU A N 1
ATOM 750 C CA . LEU A 1 91 ? 7.986 -0.246 -0.055 1.00 96.44 91 LEU A CA 1
ATOM 751 C C . LEU A 1 91 ? 8.985 -1.395 -0.203 1.00 96.44 91 LEU A C 1
ATOM 753 O O . LEU A 1 91 ? 8.660 -2.518 0.166 1.00 96.44 91 LEU A O 1
ATOM 757 N N . SER A 1 92 ? 10.209 -1.116 -0.656 1.00 96.81 92 SER A N 1
ATOM 758 C CA . SER A 1 92 ? 11.278 -2.120 -0.751 1.00 96.81 92 SER A CA 1
ATOM 759 C C . SER A 1 92 ? 11.633 -2.767 0.588 1.00 96.81 92 SER A C 1
ATOM 761 O O . SER A 1 92 ? 11.905 -3.960 0.629 1.00 96.81 92 SER A O 1
ATOM 763 N N . ASP A 1 93 ? 11.611 -1.989 1.670 1.00 94.81 93 ASP A N 1
ATOM 764 C CA . ASP A 1 93 ? 11.869 -2.448 3.042 1.00 94.81 93 ASP A CA 1
ATOM 765 C C . ASP A 1 93 ? 10.733 -3.345 3.564 1.00 94.81 93 ASP A C 1
ATOM 767 O O . ASP A 1 93 ? 10.961 -4.292 4.306 1.00 94.81 93 ASP A O 1
ATOM 771 N N . ARG A 1 94 ? 9.487 -3.049 3.165 1.00 93.94 94 ARG A N 1
ATOM 772 C CA . ARG A 1 94 ? 8.286 -3.778 3.606 1.00 93.94 94 ARG A CA 1
ATOM 773 C C . ARG A 1 94 ? 8.059 -5.070 2.826 1.00 93.94 94 ARG A C 1
ATOM 775 O O . ARG A 1 94 ? 7.612 -6.057 3.401 1.00 93.94 94 ARG A O 1
ATOM 782 N N . PHE A 1 95 ? 8.320 -5.052 1.523 1.00 94.88 95 PHE A N 1
ATOM 783 C CA . PHE A 1 95 ? 8.185 -6.213 0.651 1.00 94.88 95 PHE A CA 1
ATOM 784 C C . PHE A 1 95 ? 9.573 -6.738 0.323 1.00 94.88 95 PHE A C 1
ATOM 786 O O . PHE A 1 95 ? 10.241 -6.208 -0.565 1.00 94.88 95 PHE A O 1
ATOM 793 N N . GLU A 1 96 ? 10.002 -7.795 1.008 1.00 90.88 96 GLU A N 1
ATOM 794 C CA . GLU A 1 96 ? 11.215 -8.513 0.623 1.00 90.88 96 GLU A CA 1
ATOM 795 C C . GLU A 1 96 ? 11.117 -9.012 -0.823 1.00 90.88 96 GLU A C 1
ATOM 797 O O . GLU A 1 96 ? 10.033 -9.289 -1.338 1.00 90.88 96 GLU A O 1
ATOM 802 N N . LEU A 1 97 ? 12.260 -9.154 -1.496 1.00 88.81 97 LEU A N 1
ATOM 803 C CA . LEU A 1 97 ? 12.299 -9.546 -2.907 1.00 88.81 97 LEU A CA 1
ATOM 804 C C . LEU A 1 97 ? 11.557 -10.870 -3.184 1.00 88.81 97 LEU A C 1
ATOM 806 O O . LEU A 1 97 ? 10.969 -11.024 -4.248 1.00 88.81 97 LEU A O 1
ATOM 810 N N . SER A 1 98 ? 11.552 -11.793 -2.218 1.00 88.88 98 SER A N 1
ATOM 811 C CA . SER A 1 98 ? 10.877 -13.097 -2.281 1.00 88.88 98 SER A CA 1
ATOM 812 C C . SER A 1 98 ? 9.347 -13.014 -2.305 1.00 88.88 98 SER A C 1
ATOM 814 O O . SER A 1 98 ? 8.706 -13.942 -2.792 1.00 88.88 98 SER A O 1
ATOM 816 N N . VAL A 1 99 ? 8.766 -11.925 -1.793 1.00 88.19 99 VAL A N 1
ATOM 817 C CA . VAL A 1 99 ? 7.310 -11.736 -1.666 1.00 88.19 99 VAL A CA 1
ATOM 818 C C . VAL A 1 99 ? 6.753 -10.692 -2.637 1.00 88.19 99 VAL A C 1
ATOM 820 O O . VAL A 1 99 ? 5.573 -10.346 -2.572 1.00 88.19 99 VAL A O 1
ATOM 823 N N . ARG A 1 100 ? 7.590 -10.166 -3.539 1.00 91.44 100 ARG A N 1
ATOM 824 C CA . ARG A 1 100 ? 7.158 -9.296 -4.641 1.00 91.44 100 ARG A CA 1
ATOM 825 C C . ARG A 1 100 ? 6.687 -10.167 -5.799 1.00 91.44 100 ARG A C 1
ATOM 827 O O . ARG A 1 100 ? 7.407 -11.064 -6.231 1.00 91.44 100 ARG A O 1
ATOM 834 N N . THR A 1 101 ? 5.507 -9.873 -6.338 1.00 87.19 101 THR A N 1
ATOM 835 C CA . THR A 1 101 ? 5.002 -10.535 -7.550 1.00 87.19 101 THR A CA 1
ATOM 836 C C . THR A 1 101 ? 5.128 -9.606 -8.746 1.00 87.19 101 THR A C 1
ATOM 838 O O . THR A 1 101 ? 4.821 -8.417 -8.671 1.00 87.19 101 THR A O 1
ATOM 841 N N . ASP A 1 102 ? 5.593 -10.147 -9.866 1.00 85.06 102 ASP A N 1
ATOM 842 C CA . ASP A 1 102 ? 5.791 -9.409 -11.110 1.00 85.06 102 ASP A CA 1
ATOM 843 C C . ASP A 1 102 ? 4.544 -9.384 -12.006 1.00 85.06 102 ASP A C 1
ATOM 845 O O . ASP A 1 102 ? 4.559 -8.820 -13.102 1.00 85.06 102 ASP A O 1
ATOM 849 N N . LYS A 1 103 ? 3.462 -10.001 -11.525 1.00 89.50 103 LYS A N 1
ATOM 850 C CA . LYS A 1 103 ? 2.169 -10.097 -12.203 1.00 89.50 103 LYS A CA 1
ATOM 851 C C . LYS A 1 103 ? 1.223 -8.949 -11.861 1.00 89.50 103 LYS A C 1
ATOM 853 O O . LYS A 1 103 ? 0.198 -8.786 -12.519 1.00 89.50 103 LYS A O 1
ATOM 858 N N . VAL A 1 104 ? 1.573 -8.141 -10.862 1.00 91.94 104 VAL A N 1
ATOM 859 C CA . VAL A 1 104 ? 0.856 -6.918 -10.497 1.00 91.94 104 VAL A CA 1
ATOM 860 C C . VAL A 1 104 ? 1.823 -5.744 -10.457 1.00 91.94 104 VAL A C 1
ATOM 862 O O . VAL A 1 104 ? 3.010 -5.888 -10.177 1.00 91.94 104 VAL A O 1
ATOM 865 N N . LEU A 1 105 ? 1.286 -4.557 -10.715 1.00 92.12 105 LEU A N 1
ATOM 866 C CA . LEU A 1 105 ? 2.067 -3.322 -10.729 1.00 92.12 105 LEU A CA 1
ATOM 8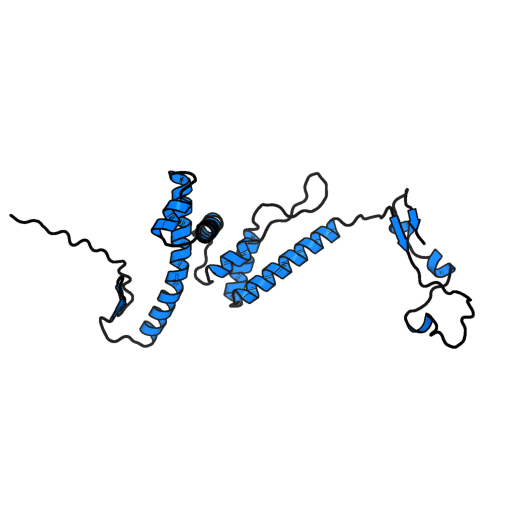67 C C . LEU A 1 105 ? 2.689 -2.984 -9.362 1.00 92.12 105 LEU A C 1
ATOM 869 O O . LEU A 1 105 ? 2.131 -3.313 -8.308 1.00 92.12 105 LEU A O 1
ATOM 873 N N . TRP A 1 106 ? 3.771 -2.198 -9.368 1.00 93.75 106 TRP A N 1
ATOM 874 C CA . TRP A 1 106 ? 4.370 -1.632 -8.141 1.00 93.75 106 TRP A CA 1
ATOM 875 C C . TRP A 1 106 ? 3.325 -0.879 -7.302 1.00 93.75 106 TRP A C 1
ATOM 877 O O . TRP A 1 106 ? 3.250 -1.015 -6.083 1.00 93.75 106 TRP A O 1
ATOM 887 N N . ARG A 1 107 ? 2.431 -0.142 -7.974 1.00 94.12 107 ARG A N 1
ATOM 888 C CA . ARG A 1 107 ? 1.339 0.604 -7.332 1.00 94.12 107 ARG A CA 1
ATOM 889 C C . ARG A 1 107 ? 0.364 -0.290 -6.559 1.00 94.12 107 ARG A C 1
ATOM 891 O O . ARG A 1 107 ? -0.156 0.168 -5.555 1.00 94.12 107 ARG A O 1
ATOM 898 N N . HIS A 1 108 ? 0.140 -1.545 -6.955 1.00 96.00 108 HIS A N 1
ATOM 899 C CA . HIS A 1 108 ? -0.715 -2.443 -6.166 1.00 96.00 108 HIS A CA 1
ATOM 900 C C . HIS A 1 108 ? -0.089 -2.754 -4.803 1.00 96.00 108 HIS A C 1
ATOM 902 O O . HIS A 1 108 ? -0.780 -2.707 -3.789 1.00 96.00 108 HIS A O 1
ATOM 908 N N . HIS A 1 109 ? 1.230 -2.979 -4.769 1.00 96.25 109 HIS A N 1
ATOM 909 C CA . HIS A 1 109 ? 1.984 -3.159 -3.525 1.00 96.25 109 HIS A CA 1
ATOM 910 C C . HIS A 1 109 ? 1.880 -1.914 -2.635 1.00 96.25 109 HIS A C 1
ATOM 912 O O . HIS A 1 109 ? 1.732 -2.027 -1.421 1.00 96.25 109 HIS A O 1
ATOM 918 N N . TYR A 1 110 ? 1.893 -0.724 -3.243 1.00 96.06 110 TYR A N 1
ATOM 919 C CA . TYR A 1 110 ? 1.705 0.537 -2.530 1.00 96.06 110 TYR A CA 1
ATOM 920 C C . TYR A 1 110 ? 0.334 0.633 -1.850 1.00 96.06 110 TYR A C 1
ATOM 922 O O . TYR A 1 110 ? 0.272 0.994 -0.676 1.00 96.06 110 TYR A O 1
ATOM 930 N N . GLU A 1 111 ? -0.754 0.279 -2.541 1.00 97.12 111 GLU A N 1
ATOM 931 C CA . GLU A 1 111 ? -2.104 0.362 -1.961 1.00 97.12 111 GLU A CA 1
ATOM 932 C C . GLU A 1 111 ? -2.252 -0.547 -0.730 1.00 97.12 111 GLU A C 1
ATOM 934 O O . GLU A 1 111 ? -2.729 -0.112 0.325 1.00 97.12 111 GLU A O 1
ATOM 939 N N . VAL A 1 112 ? -1.780 -1.794 -0.827 1.00 97.38 112 VAL A N 1
ATOM 940 C CA . VAL A 1 112 ? -1.895 -2.762 0.274 1.00 97.38 112 VAL A CA 1
ATOM 941 C C . VAL A 1 112 ? -0.920 -2.476 1.415 1.00 97.38 112 VAL A C 1
ATOM 943 O O . VAL A 1 112 ? -1.169 -2.889 2.542 1.00 97.38 112 VAL A O 1
ATOM 946 N N . ALA A 1 113 ? 0.154 -1.716 1.180 1.00 96.25 113 ALA A N 1
ATOM 947 C CA . ALA A 1 113 ? 1.145 -1.414 2.209 1.00 96.25 113 ALA A CA 1
ATOM 948 C C . ALA A 1 113 ? 0.546 -0.717 3.436 1.00 96.25 113 ALA A C 1
ATOM 950 O O . ALA A 1 113 ? 1.130 -0.792 4.507 1.00 96.25 113 ALA A O 1
ATOM 951 N N . SER A 1 114 ? -0.609 -0.059 3.316 1.00 94.81 114 SER A N 1
ATOM 952 C CA . SER A 1 114 ? -1.280 0.586 4.452 1.00 94.81 114 SER A CA 1
ATOM 953 C C . SER A 1 114 ? -2.013 -0.373 5.403 1.00 94.81 114 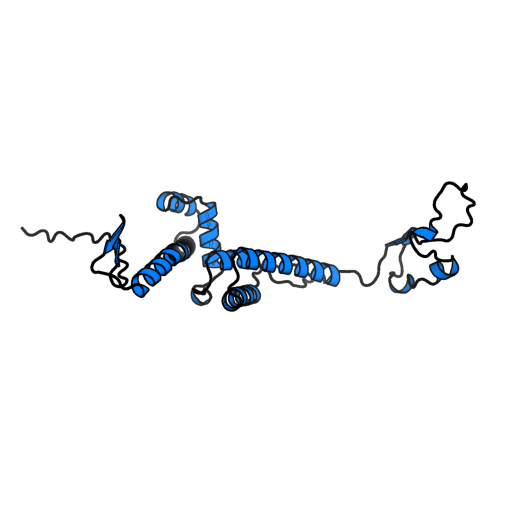SER A C 1
ATOM 955 O O . SER A 1 114 ? -2.497 0.081 6.439 1.00 94.81 114 SER A O 1
ATOM 957 N N . LEU A 1 115 ? -2.110 -1.667 5.074 1.00 96.31 115 LEU A N 1
ATOM 958 C CA . LEU A 1 115 ? -2.794 -2.668 5.894 1.00 96.31 115 LEU A CA 1
ATOM 959 C C . LEU A 1 115 ? -2.016 -2.967 7.182 1.00 96.31 115 LEU A C 1
ATOM 961 O O . LEU A 1 115 ? -0.796 -3.145 7.175 1.00 96.31 115 LEU A O 1
ATOM 965 N N . LYS A 1 116 ? -2.745 -3.022 8.294 1.00 96.00 116 LYS A N 1
ATOM 966 C CA . LYS A 1 116 ? -2.215 -3.173 9.649 1.00 96.00 116 LYS A CA 1
ATOM 967 C C . LYS A 1 116 ? -2.998 -4.243 10.398 1.00 96.00 116 LYS A C 1
ATOM 969 O O . LYS A 1 116 ? -4.195 -4.415 10.151 1.00 96.00 116 LYS A O 1
ATOM 974 N N . LYS A 1 117 ? -2.322 -4.946 11.306 1.00 95.12 117 LYS A N 1
ATOM 975 C CA . LYS A 1 117 ? -2.958 -5.965 12.150 1.00 95.12 117 LYS A CA 1
ATOM 976 C C . LYS A 1 117 ? -3.853 -5.311 13.195 1.00 95.12 117 LYS A C 1
ATOM 978 O O . LYS A 1 117 ? -3.574 -4.207 13.654 1.00 95.12 117 LYS A O 1
ATOM 983 N N . THR A 1 118 ? -4.884 -6.022 13.627 1.00 93.31 118 THR A N 1
ATOM 984 C CA . THR A 1 118 ? -5.631 -5.682 14.843 1.00 93.31 118 THR A CA 1
ATOM 985 C C . THR A 1 118 ? -5.128 -6.513 16.008 1.00 93.31 118 THR A C 1
ATOM 987 O O . THR A 1 118 ? -4.747 -7.670 15.832 1.00 93.31 118 THR A O 1
ATOM 990 N N . TYR A 1 119 ? -5.159 -5.952 17.206 1.00 92.12 119 TYR A N 1
ATOM 991 C CA . TYR A 1 119 ? -4.771 -6.656 18.419 1.00 92.12 119 TYR A CA 1
ATOM 992 C C . TYR A 1 119 ? -5.599 -6.173 19.605 1.00 92.12 119 TYR A C 1
ATOM 994 O O . TYR A 1 119 ? -6.258 -5.138 19.536 1.00 92.12 119 TYR A O 1
ATOM 1002 N N . ARG A 1 120 ? -5.568 -6.940 20.692 1.00 89.81 120 ARG A N 1
ATOM 1003 C CA . ARG A 1 120 ? -6.185 -6.576 21.966 1.00 89.81 120 ARG A CA 1
ATOM 1004 C C . ARG A 1 120 ? -5.061 -6.405 22.998 1.00 89.81 120 ARG A C 1
ATOM 1006 O O . ARG A 1 120 ? -4.444 -7.413 23.347 1.00 89.81 120 ARG A O 1
ATOM 1013 N N . PRO A 1 121 ? -4.725 -5.175 23.432 1.00 85.50 121 PRO A N 1
ATOM 1014 C CA . PRO A 1 121 ? -3.745 -4.928 24.479 1.00 85.50 121 PRO A CA 1
ATOM 1015 C C . PRO A 1 121 ? -4.295 -5.327 25.856 1.00 85.50 121 PRO A C 1
ATOM 1017 O O . PRO A 1 121 ? -5.448 -5.731 26.009 1.00 85.50 121 PRO A O 1
ATOM 1020 N N . GLU A 1 122 ? -3.480 -5.118 26.890 1.00 84.69 122 GLU A N 1
ATOM 1021 C CA . GLU A 1 122 ? -3.852 -5.310 28.301 1.00 84.69 122 GLU A CA 1
ATOM 1022 C C . GLU A 1 122 ? -5.036 -4.434 28.759 1.00 84.69 122 GLU A C 1
ATOM 1024 O O . GLU A 1 122 ? -5.674 -4.731 29.765 1.00 84.69 122 GLU A O 1
ATOM 1029 N N . THR A 1 123 ? -5.360 -3.370 28.016 1.00 80.62 123 THR A N 1
ATOM 1030 C CA . THR A 1 123 ? -6.529 -2.499 28.238 1.00 80.62 123 THR A CA 1
ATOM 1031 C C . THR A 1 123 ? -7.866 -3.165 27.888 1.00 80.62 123 THR A C 1
ATOM 1033 O O . THR A 1 123 ? -8.915 -2.548 28.076 1.00 80.62 123 THR A O 1
ATOM 1036 N N . ASP A 1 124 ? -7.834 -4.405 27.383 1.00 81.19 124 ASP A N 1
ATOM 1037 C CA . ASP A 1 124 ? -8.977 -5.244 27.003 1.00 81.19 124 ASP A CA 1
ATOM 1038 C C . ASP A 1 124 ? -9.848 -4.670 25.866 1.00 81.19 124 ASP A C 1
ATOM 1040 O O . ASP A 1 124 ? -10.944 -5.165 25.591 1.00 81.19 124 ASP A O 1
ATOM 1044 N N . LYS A 1 125 ? -9.339 -3.664 25.144 1.00 87.38 125 LYS A N 1
ATOM 1045 C CA . LYS A 1 125 ? -9.985 -3.056 23.973 1.00 87.38 125 LYS A CA 1
ATOM 1046 C C . LYS A 1 125 ? -9.264 -3.433 22.690 1.00 87.38 125 LYS A C 1
ATOM 1048 O O . LYS A 1 125 ? -8.051 -3.400 22.643 1.00 87.38 125 LYS A O 1
ATOM 1053 N N . TRP A 1 126 ? -9.980 -3.781 21.637 1.00 91.56 126 TRP A N 1
ATOM 1054 C CA . TRP A 1 126 ? -9.385 -3.993 20.322 1.00 91.56 126 TRP A CA 1
ATOM 1055 C C . TRP A 1 126 ? -8.869 -2.682 19.730 1.00 91.56 126 TRP A C 1
ATOM 1057 O O . TRP A 1 126 ? -9.527 -1.649 19.830 1.00 91.56 126 TRP A O 1
ATOM 1067 N N . GLU A 1 127 ? -7.697 -2.719 19.105 1.00 92.06 127 GLU A N 1
ATOM 1068 C CA . GLU A 1 127 ? -7.047 -1.565 18.484 1.00 92.06 127 GLU A CA 1
ATOM 1069 C C . GLU A 1 127 ? -6.298 -1.992 17.208 1.00 92.06 127 GLU A C 1
ATOM 1071 O O . GLU A 1 127 ? -5.981 -3.170 17.002 1.00 92.06 127 GLU A O 1
ATOM 1076 N N . VAL A 1 128 ? -6.014 -1.029 16.327 1.00 92.31 128 VAL A N 1
ATOM 1077 C CA . VAL A 1 128 ? -5.150 -1.243 15.156 1.00 92.31 128 VAL A CA 1
ATOM 1078 C C . VAL A 1 128 ? -3.692 -1.095 15.594 1.00 92.31 128 VAL A C 1
ATOM 1080 O O . VAL A 1 128 ? -3.299 -0.054 16.112 1.00 92.31 128 VAL A O 1
ATOM 1083 N N . SER A 1 129 ? -2.885 -2.129 15.366 1.00 92.19 129 SER A N 1
ATOM 1084 C CA . SER A 1 129 ? -1.445 -2.135 15.637 1.00 92.19 129 SER A CA 1
ATOM 1085 C C . SER A 1 129 ? -0.677 -1.298 14.613 1.00 92.19 129 SER A C 1
ATOM 1087 O O . SER A 1 129 ? -1.135 -1.067 13.496 1.00 92.19 129 SER A O 1
ATOM 1089 N N . ASP A 1 130 ? 0.546 -0.895 14.947 1.00 90.88 130 ASP A N 1
ATOM 1090 C CA . ASP A 1 130 ? 1.494 -0.363 13.965 1.00 90.88 130 ASP A CA 1
ATOM 1091 C C . ASP A 1 130 ? 2.170 -1.447 13.117 1.00 90.88 130 ASP A C 1
ATOM 1093 O O . ASP A 1 130 ? 2.796 -1.135 12.099 1.00 90.88 130 ASP A O 1
ATOM 1097 N N . GLU A 1 131 ? 2.003 -2.716 13.490 1.00 93.25 131 GLU A N 1
ATOM 1098 C CA . GLU A 1 131 ? 2.531 -3.839 12.731 1.00 93.25 131 GLU A CA 1
ATOM 1099 C C . GLU A 1 131 ? 1.817 -4.010 11.380 1.00 93.25 131 GLU A C 1
ATOM 1101 O O . GLU A 1 131 ? 0.579 -4.039 11.320 1.00 93.25 131 GLU A O 1
ATOM 1106 N N . PRO A 1 132 ? 2.577 -4.172 10.281 1.00 93.69 132 PRO A N 1
ATOM 1107 C CA . PRO A 1 132 ? 2.003 -4.468 8.979 1.00 93.69 132 PRO A CA 1
ATOM 1108 C C . PRO A 1 132 ? 1.310 -5.833 8.983 1.00 93.69 132 PRO A C 1
ATOM 1110 O O . PRO A 1 132 ? 1.830 -6.818 9.510 1.00 93.69 132 PRO A O 1
ATOM 1113 N N . ASP A 1 133 ? 0.157 -5.905 8.323 1.00 95.62 133 ASP A N 1
ATOM 1114 C CA . ASP A 1 133 ? -0.520 -7.176 8.070 1.00 95.62 133 ASP A CA 1
ATOM 1115 C C . ASP A 1 133 ? -0.009 -7.799 6.766 1.00 95.62 133 ASP A C 1
ATOM 1117 O O . ASP A 1 133 ? -0.599 -7.639 5.697 1.00 95.62 133 ASP A O 1
ATOM 1121 N N . THR A 1 134 ? 1.147 -8.460 6.845 1.00 94.12 134 THR A N 1
ATOM 1122 C CA . THR A 1 134 ? 1.802 -9.088 5.687 1.00 94.12 134 THR A CA 1
ATOM 1123 C C . THR A 1 134 ? 0.925 -10.143 5.022 1.00 94.12 134 THR A C 1
ATOM 1125 O O . THR A 1 134 ? 0.939 -10.258 3.796 1.00 94.12 134 THR A O 1
ATOM 1128 N N . ASP A 1 135 ? 0.133 -10.871 5.807 1.00 94.69 135 ASP A N 1
ATOM 1129 C CA . ASP A 1 135 ? -0.722 -11.943 5.306 1.00 94.69 135 ASP A CA 1
ATOM 1130 C C . ASP A 1 135 ? -1.873 -11.351 4.490 1.00 94.69 135 ASP A C 1
ATOM 1132 O O . ASP A 1 135 ? -2.091 -11.751 3.343 1.00 94.69 135 ASP A O 1
ATOM 1136 N N . LYS A 1 136 ? -2.536 -10.308 5.013 1.00 95.69 136 LYS A N 1
ATOM 1137 C CA . LYS A 1 136 ? -3.572 -9.586 4.263 1.00 95.69 136 LYS A CA 1
ATOM 1138 C C . LYS A 1 136 ? -3.022 -8.855 3.048 1.00 95.69 136 LYS A C 1
ATOM 1140 O O . LYS A 1 136 ? -3.681 -8.840 2.010 1.00 95.69 136 LYS A O 1
ATOM 1145 N N . MET A 1 137 ? -1.814 -8.292 3.125 1.00 96.62 137 MET A N 1
ATOM 1146 C CA . MET A 1 137 ? -1.159 -7.697 1.955 1.00 96.62 137 MET A CA 1
ATOM 1147 C C . MET A 1 137 ? -1.003 -8.717 0.824 1.00 96.62 137 MET A C 1
ATOM 1149 O O . MET A 1 137 ? -1.385 -8.429 -0.309 1.00 96.62 137 MET A O 1
ATOM 1153 N N . GLN A 1 138 ? -0.485 -9.910 1.125 1.00 96.25 138 GLN A N 1
ATOM 1154 C CA . GLN A 1 138 ? -0.288 -10.963 0.127 1.00 96.25 138 GLN A CA 1
ATOM 1155 C C . GLN A 1 138 ? -1.613 -11.528 -0.395 1.00 96.25 138 GLN A C 1
ATOM 1157 O O . GLN A 1 138 ? -1.753 -11.740 -1.598 1.00 96.25 138 GLN A O 1
ATOM 1162 N N . GLU A 1 139 ? -2.613 -11.701 0.473 1.00 96.88 139 GLU A N 1
ATOM 1163 C CA . GLU A 1 139 ? -3.972 -12.093 0.080 1.00 96.88 139 GLU A CA 1
ATOM 1164 C C . GLU A 1 139 ? -4.562 -11.111 -0.946 1.00 96.88 139 GLU A C 1
ATOM 1166 O O . GLU A 1 139 ? -5.079 -11.521 -1.986 1.00 96.88 139 GLU A O 1
ATOM 1171 N N . PHE A 1 140 ? -4.429 -9.807 -0.697 1.00 97.62 140 PHE A N 1
ATOM 1172 C CA . PHE A 1 140 ? -4.994 -8.764 -1.553 1.00 97.62 140 PHE A CA 1
ATOM 1173 C C . PHE A 1 140 ? -4.231 -8.625 -2.874 1.00 97.62 140 PHE A C 1
ATOM 1175 O O . PHE A 1 140 ? -4.849 -8.393 -3.913 1.00 97.62 140 PHE A O 1
ATOM 1182 N N . LEU A 1 141 ? -2.907 -8.809 -2.866 1.00 97.19 141 LEU A N 1
ATOM 1183 C CA . LEU A 1 141 ? -2.106 -8.843 -4.093 1.00 97.19 141 LEU A CA 1
ATOM 1184 C C . LEU A 1 141 ? -2.442 -10.060 -4.954 1.00 97.19 141 LEU A C 1
ATOM 1186 O O . LEU A 1 141 ? -2.616 -9.917 -6.163 1.00 97.19 141 LEU A O 1
ATOM 1190 N N . LYS A 1 142 ? -2.596 -11.236 -4.338 1.00 97.12 142 LYS A N 1
ATOM 1191 C CA . LYS A 1 142 ? -3.026 -12.451 -5.034 1.00 97.12 142 LYS A CA 1
ATOM 1192 C C . LYS A 1 142 ? -4.410 -12.268 -5.652 1.00 97.12 142 LYS A C 1
ATOM 1194 O O . LYS A 1 142 ? -4.614 -12.597 -6.816 1.00 97.12 142 LYS A O 1
ATOM 1199 N N . ARG A 1 143 ? -5.341 -11.672 -4.906 1.00 97.38 143 ARG A N 1
ATOM 1200 C CA . ARG A 1 143 ? -6.666 -11.332 -5.424 1.00 97.38 143 ARG A CA 1
ATOM 1201 C C . ARG A 1 143 ? -6.587 -10.361 -6.607 1.00 97.38 143 ARG A C 1
ATOM 1203 O O . ARG A 1 143 ? -7.264 -10.571 -7.607 1.00 97.38 143 ARG A O 1
ATOM 1210 N N . ALA A 1 144 ? -5.739 -9.335 -6.525 1.00 97.56 144 ALA A N 1
ATOM 1211 C CA . ALA A 1 144 ? -5.527 -8.393 -7.624 1.00 97.56 144 ALA A CA 1
ATOM 1212 C C . ALA A 1 144 ? -4.972 -9.068 -8.887 1.00 97.56 144 ALA A C 1
ATOM 1214 O O . ALA A 1 144 ? -5.380 -8.717 -9.991 1.00 97.56 144 ALA A O 1
ATOM 1215 N N . GLU A 1 145 ? -4.086 -10.052 -8.729 1.00 95.69 145 GLU A N 1
ATOM 1216 C CA . GLU A 1 145 ? -3.584 -10.879 -9.827 1.00 95.69 145 GLU A CA 1
ATOM 1217 C C . GLU A 1 145 ? -4.698 -11.733 -10.458 1.00 95.69 145 GLU A C 1
ATOM 1219 O O . GLU A 1 145 ? -4.886 -11.698 -11.675 1.00 95.69 145 GLU A O 1
ATOM 1224 N N . GLU A 1 146 ? -5.438 -12.489 -9.642 1.00 96.88 146 GLU A N 1
ATOM 1225 C CA . GLU A 1 146 ? -6.452 -13.452 -10.097 1.00 96.88 146 GLU A CA 1
ATOM 1226 C C . GLU A 1 146 ? -7.658 -12.764 -10.751 1.00 96.88 146 GLU A C 1
ATOM 1228 O O . GLU A 1 146 ? -8.095 -13.160 -11.834 1.00 96.88 146 GLU A O 1
ATOM 1233 N N . GLU A 1 147 ? -8.163 -11.698 -10.127 1.00 97.25 147 GLU A N 1
ATOM 1234 C CA . GLU A 1 147 ? -9.298 -10.909 -10.621 1.00 97.25 147 GLU A CA 1
ATOM 1235 C C . GLU A 1 147 ? -8.870 -9.836 -11.641 1.00 97.25 147 GLU A C 1
ATOM 1237 O O . GLU A 1 147 ? -9.723 -9.160 -12.214 1.00 97.25 147 GLU A O 1
ATOM 1242 N N . LYS A 1 148 ? -7.560 -9.692 -11.910 1.00 95.75 148 LYS A N 1
ATOM 1243 C CA . LYS A 1 148 ? -6.970 -8.662 -12.790 1.00 95.75 148 LYS A CA 1
ATOM 1244 C C . LYS A 1 148 ? -7.421 -7.244 -12.432 1.00 95.75 148 LYS A C 1
ATOM 1246 O O . LYS A 1 148 ? -7.736 -6.440 -13.312 1.00 95.75 148 LYS A O 1
ATOM 1251 N N . LEU A 1 149 ? -7.449 -6.951 -11.137 1.00 96.88 149 LEU A N 1
ATOM 1252 C CA . LEU A 1 149 ? -7.898 -5.663 -10.625 1.00 96.88 149 LEU A CA 1
ATOM 1253 C C . LEU A 1 149 ? -6.978 -4.541 -11.101 1.00 96.88 149 LEU A C 1
ATOM 1255 O O . LEU A 1 149 ? -5.755 -4.679 -11.160 1.00 96.88 149 LEU A O 1
ATOM 1259 N N . SER A 1 150 ? -7.573 -3.393 -11.400 1.00 96.75 150 SER A N 1
ATOM 1260 C CA . SER A 1 150 ? -6.836 -2.146 -11.527 1.00 96.75 150 SER A CA 1
ATOM 1261 C C . SER A 1 150 ? -6.377 -1.639 -10.156 1.00 96.75 150 SER A C 1
ATOM 1263 O O . SER A 1 150 ? -6.957 -1.948 -9.112 1.00 96.75 150 SER A O 1
ATOM 1265 N N . VAL A 1 151 ? -5.380 -0.750 -10.163 1.00 95.94 151 VAL A N 1
ATOM 1266 C CA . VAL A 1 151 ? -4.878 -0.089 -8.944 1.00 95.94 151 VAL A CA 1
ATOM 1267 C C . VAL A 1 151 ? -6.004 0.624 -8.192 1.00 95.94 151 VAL A C 1
ATOM 1269 O O . VAL A 1 151 ? -6.024 0.633 -6.965 1.00 95.94 151 VAL A O 1
ATOM 1272 N N . ARG A 1 152 ? -6.956 1.215 -8.925 1.00 97.50 152 ARG A N 1
ATOM 1273 C CA . ARG A 1 152 ? -8.100 1.916 -8.339 1.00 97.50 152 ARG A CA 1
ATOM 1274 C C . ARG A 1 152 ? -9.047 0.949 -7.633 1.00 97.50 152 ARG A C 1
ATOM 1276 O O . ARG A 1 152 ? -9.404 1.203 -6.492 1.00 97.50 152 ARG A O 1
ATOM 1283 N N . GLU A 1 153 ? -9.416 -0.151 -8.281 1.00 98.06 153 GLU A N 1
ATOM 1284 C CA . GLU A 1 153 ? -10.307 -1.150 -7.678 1.00 98.06 153 GLU A CA 1
ATOM 1285 C C . GLU A 1 153 ? -9.677 -1.760 -6.423 1.00 98.06 153 GLU A C 1
ATOM 1287 O O . GLU A 1 153 ? -10.338 -1.870 -5.391 1.00 98.06 153 GLU A O 1
ATOM 1292 N N . LEU A 1 154 ? -8.376 -2.072 -6.464 1.00 98.19 154 LEU A N 1
ATOM 1293 C CA . LEU A 1 154 ? -7.666 -2.555 -5.281 1.00 98.19 154 LEU A CA 1
ATOM 1294 C C . LEU A 1 154 ? -7.638 -1.508 -4.159 1.00 98.19 154 LEU A C 1
ATOM 1296 O O . LEU A 1 154 ? -7.850 -1.857 -2.999 1.00 98.19 154 LEU A O 1
ATOM 1300 N N . ARG A 1 155 ? -7.418 -0.226 -4.480 1.00 98.00 155 ARG A N 1
ATOM 1301 C CA . ARG A 1 155 ? -7.487 0.869 -3.499 1.00 98.00 155 ARG A CA 1
ATOM 1302 C C . ARG A 1 155 ? -8.858 0.949 -2.832 1.00 98.00 155 ARG A C 1
ATOM 1304 O O . ARG A 1 155 ? -8.926 1.145 -1.615 1.00 98.00 155 ARG A O 1
ATOM 1311 N N . ASP A 1 156 ? -9.929 0.812 -3.606 1.00 97.94 156 ASP A N 1
ATOM 1312 C CA . ASP A 1 156 ? -11.300 0.874 -3.096 1.00 97.94 156 ASP A CA 1
ATOM 1313 C C . ASP A 1 156 ? -11.568 -0.312 -2.151 1.00 97.94 156 ASP A C 1
ATOM 1315 O O . ASP A 1 156 ? -12.061 -0.117 -1.038 1.00 97.94 156 ASP A O 1
ATOM 1319 N N . ILE A 1 157 ? -11.113 -1.517 -2.519 1.00 97.75 157 ILE A N 1
ATOM 1320 C CA . ILE A 1 157 ? -11.178 -2.721 -1.672 1.00 97.75 157 ILE A CA 1
ATOM 1321 C C . ILE A 1 157 ? -10.376 -2.543 -0.374 1.00 97.75 157 ILE A C 1
ATOM 1323 O O . ILE A 1 157 ? -10.887 -2.829 0.707 1.00 97.75 157 ILE A O 1
ATOM 1327 N N . VAL A 1 158 ? -9.138 -2.041 -0.446 1.00 97.94 158 VAL A N 1
ATOM 1328 C CA . VAL A 1 158 ? -8.301 -1.761 0.737 1.00 97.94 158 VAL A CA 1
ATOM 1329 C C . VAL A 1 158 ? -8.960 -0.724 1.647 1.00 97.94 158 VAL A C 1
ATOM 1331 O O . VAL A 1 158 ? -8.931 -0.854 2.871 1.00 97.94 158 VAL A O 1
ATOM 1334 N N . SER A 1 159 ? -9.564 0.313 1.069 1.00 97.38 159 SER A N 1
ATOM 1335 C CA . SER A 1 159 ? -10.257 1.357 1.828 1.00 97.38 159 SER A CA 1
ATOM 1336 C C . SER A 1 159 ? -11.492 0.805 2.537 1.00 97.38 159 SER A C 1
ATOM 1338 O O . SER A 1 159 ? -11.673 1.060 3.727 1.00 97.38 159 SER A O 1
ATOM 1340 N N . GLN A 1 160 ? -12.291 -0.009 1.845 1.00 96.56 160 GLN A N 1
ATOM 1341 C CA . GLN A 1 160 ? -13.452 -0.676 2.427 1.00 96.56 160 GLN A CA 1
ATOM 1342 C C . GLN A 1 160 ? -13.048 -1.664 3.526 1.00 96.56 160 GLN A C 1
ATOM 1344 O O . GLN A 1 160 ? -13.674 -1.690 4.581 1.00 96.56 160 GLN A O 1
ATOM 1349 N N . PHE A 1 161 ? -11.972 -2.426 3.323 1.00 96.56 161 PHE A N 1
ATOM 1350 C CA . PHE A 1 161 ? -11.439 -3.329 4.340 1.00 96.56 161 PHE A CA 1
ATOM 1351 C C . PHE A 1 161 ? -11.045 -2.579 5.615 1.00 96.56 161 PHE A C 1
ATOM 1353 O O . PHE A 1 161 ? -11.462 -2.973 6.696 1.00 96.56 161 PHE A O 1
ATOM 1360 N N . LYS A 1 162 ? -10.306 -1.468 5.502 1.00 95.81 162 LYS A N 1
ATOM 1361 C CA . LYS A 1 162 ? -9.925 -0.653 6.669 1.00 95.81 162 LYS A CA 1
ATOM 1362 C C . LYS A 1 162 ? -11.139 -0.059 7.385 1.00 95.81 162 LYS A C 1
ATOM 1364 O O . LYS A 1 162 ? -11.164 -0.029 8.609 1.00 95.81 162 LYS A O 1
ATOM 1369 N N . ALA A 1 163 ? -12.149 0.389 6.637 1.00 94.19 163 ALA A N 1
ATOM 1370 C CA . ALA A 1 163 ? -13.393 0.884 7.224 1.00 94.19 163 ALA A CA 1
ATOM 1371 C C . ALA A 1 163 ? -14.146 -0.223 7.982 1.00 94.19 163 ALA A C 1
ATOM 1373 O O . ALA A 1 163 ? -14.623 0.004 9.091 1.00 94.19 163 ALA A O 1
ATOM 1374 N N . ASN A 1 164 ? -14.207 -1.431 7.415 1.00 93.31 164 ASN A N 1
ATOM 1375 C CA . ASN A 1 164 ? -14.812 -2.589 8.070 1.00 93.31 164 ASN A CA 1
ATOM 1376 C C . ASN A 1 164 ? -14.021 -3.008 9.313 1.00 93.31 164 ASN A C 1
ATOM 1378 O O . ASN A 1 164 ? -14.621 -3.204 10.359 1.00 93.31 164 ASN A O 1
ATOM 1382 N N . GLN A 1 165 ? -12.690 -3.061 9.224 1.00 92.75 165 GLN A N 1
ATOM 1383 C CA . GLN A 1 165 ? -11.801 -3.357 10.348 1.00 92.75 165 GLN A CA 1
ATOM 1384 C C . GLN A 1 165 ? -12.030 -2.377 11.508 1.00 92.75 165 GLN A C 1
ATOM 1386 O O . GLN A 1 165 ? -12.180 -2.793 12.652 1.00 92.75 165 GLN A O 1
ATOM 1391 N N . GLN A 1 166 ? -12.118 -1.076 11.214 1.00 91.12 166 GLN A N 1
ATOM 1392 C CA . GLN A 1 166 ? -12.400 -0.053 12.220 1.00 91.12 166 GLN A CA 1
ATOM 1393 C C . GLN A 1 166 ? -13.785 -0.241 12.856 1.00 91.12 166 GLN A C 1
ATOM 1395 O O . GLN A 1 166 ? -13.921 -0.176 14.075 1.00 91.12 166 GLN A O 1
ATOM 1400 N N . ARG A 1 167 ? -14.805 -0.535 12.046 1.00 89.62 167 ARG A N 1
ATOM 1401 C CA . ARG A 1 167 ? -16.161 -0.809 12.535 1.00 89.62 167 ARG A CA 1
ATOM 1402 C C . ARG A 1 167 ? -16.228 -2.065 13.407 1.00 89.62 167 ARG A C 1
ATOM 1404 O O . ARG A 1 167 ? -16.931 -2.073 14.409 1.00 89.62 167 ARG A O 1
ATOM 1411 N N . GLU A 1 168 ? -15.523 -3.127 13.032 1.00 89.38 168 GLU A N 1
ATOM 1412 C CA . GLU A 1 168 ? -15.441 -4.362 13.818 1.00 89.38 168 GLU A CA 1
ATOM 1413 C C . GLU A 1 168 ? -14.761 -4.117 15.165 1.00 89.38 168 GLU A C 1
ATOM 1415 O O . GLU A 1 168 ? -15.241 -4.610 16.182 1.00 89.38 168 GLU A O 1
ATOM 1420 N N . ILE A 1 169 ? -13.701 -3.304 15.190 1.00 91.56 169 ILE A N 1
ATOM 1421 C CA . ILE A 1 169 ? -13.058 -2.862 16.431 1.00 91.56 169 ILE A CA 1
ATOM 1422 C C . ILE A 1 169 ? -14.038 -2.074 17.304 1.00 91.56 169 ILE A C 1
ATOM 1424 O O . ILE A 1 169 ? -14.120 -2.321 18.504 1.00 91.56 169 ILE A O 1
ATOM 1428 N N . GLU A 1 170 ? -14.774 -1.127 16.722 1.00 89.69 170 GLU A N 1
ATOM 1429 C CA . GLU A 1 170 ? -15.766 -0.329 17.448 1.00 89.69 170 GLU A CA 1
ATOM 1430 C C . GLU A 1 170 ? -16.837 -1.215 18.081 1.00 89.69 170 GLU A C 1
ATOM 1432 O O . GLU A 1 170 ? -17.063 -1.107 19.282 1.00 89.69 170 GLU A O 1
ATOM 1437 N N . LEU A 1 171 ? -17.408 -2.147 17.312 1.00 86.62 171 LEU A N 1
ATOM 1438 C CA . LEU A 1 171 ? -18.389 -3.123 17.796 1.00 86.62 171 LEU A CA 1
ATOM 1439 C C . LEU A 1 171 ? -17.811 -4.040 18.878 1.00 86.62 171 LEU A C 1
ATOM 1441 O O . LEU A 1 171 ? -18.461 -4.296 19.885 1.00 86.62 171 LEU A O 1
ATOM 1445 N N . ALA A 1 172 ? -16.580 -4.523 18.702 1.00 87.12 172 ALA A N 1
ATOM 1446 C CA . ALA A 1 172 ? -15.910 -5.369 19.687 1.00 87.12 172 ALA A CA 1
ATOM 1447 C C . ALA A 1 172 ? -15.572 -4.618 20.987 1.00 87.12 172 ALA A C 1
ATOM 1449 O O . ALA A 1 172 ? -15.379 -5.243 22.028 1.00 87.12 172 ALA A O 1
ATOM 1450 N N . ASN A 1 173 ? -15.495 -3.289 20.919 1.00 89.81 173 ASN A N 1
ATOM 1451 C CA . ASN A 1 173 ? -15.275 -2.403 22.054 1.00 89.81 173 ASN A CA 1
ATOM 1452 C C . ASN A 1 173 ? -16.566 -1.809 22.623 1.00 89.81 173 ASN A C 1
ATOM 1454 O O . ASN A 1 173 ? -16.491 -1.047 23.596 1.00 89.81 173 ASN A O 1
ATOM 1458 N N . GLU A 1 174 ? -17.731 -2.110 22.039 1.00 84.81 174 GLU A N 1
ATOM 1459 C CA . GLU A 1 174 ? -18.997 -1.654 22.594 1.00 84.81 174 GLU A CA 1
ATOM 1460 C C . GLU A 1 174 ? -19.187 -2.247 23.993 1.00 84.81 174 GLU A C 1
ATOM 1462 O O . GLU A 1 174 ? -18.952 -3.437 24.223 1.00 84.81 174 GLU A O 1
ATOM 1467 N N . PRO A 1 175 ? -19.595 -1.422 24.968 1.00 81.06 175 PRO A N 1
ATOM 1468 C CA . PRO A 1 175 ? -19.832 -1.924 26.303 1.00 81.06 175 PRO A CA 1
ATOM 1469 C C . PRO A 1 175 ? -21.044 -2.860 26.283 1.00 81.06 175 PRO A C 1
ATOM 1471 O O . PRO A 1 175 ? -22.104 -2.493 25.786 1.00 81.06 175 PRO A O 1
ATOM 1474 N N . GLU A 1 176 ? -20.935 -4.028 26.923 1.00 79.50 176 GLU A N 1
ATOM 1475 C CA . GLU A 1 176 ? -22.078 -4.946 27.089 1.00 79.50 176 GLU A CA 1
ATOM 1476 C C . GLU A 1 176 ? -23.262 -4.283 27.819 1.00 79.50 176 GLU A C 1
ATOM 1478 O O . GLU A 1 176 ? -24.412 -4.705 27.688 1.00 79.50 176 GLU A O 1
ATOM 1483 N N . LYS A 1 177 ? -22.970 -3.256 28.630 1.00 87.00 177 LYS A N 1
ATOM 1484 C CA . LYS A 1 177 ? -23.941 -2.497 29.416 1.00 87.00 177 LYS A CA 1
ATOM 1485 C C . LYS A 1 177 ? -23.608 -1.008 29.449 1.00 87.00 177 LYS A C 1
ATOM 1487 O O . LYS A 1 177 ? -22.482 -0.610 29.740 1.00 87.00 177 LYS A O 1
ATOM 1492 N N . TYR A 1 178 ? -24.622 -0.177 29.266 1.00 88.38 178 TYR A N 1
ATOM 1493 C CA . TYR A 1 178 ? -24.528 1.275 29.257 1.00 88.38 178 TYR A CA 1
ATOM 1494 C C . TYR A 1 178 ? -24.786 1.869 30.650 1.00 88.38 178 TYR A C 1
ATOM 1496 O O . TYR A 1 178 ? -25.653 1.421 31.403 1.00 88.38 178 TYR A O 1
ATOM 1504 N N . ARG A 1 179 ? -24.025 2.910 31.004 1.00 88.75 179 ARG A N 1
ATOM 1505 C CA . ARG A 1 179 ? -24.240 3.696 32.235 1.00 88.75 179 ARG A CA 1
ATOM 1506 C C . ARG A 1 179 ? -25.205 4.858 32.031 1.00 88.75 179 ARG A C 1
ATOM 1508 O O . ARG A 1 179 ? -25.817 5.313 32.988 1.00 88.75 179 ARG A O 1
ATOM 1515 N N . ILE A 1 180 ? -25.306 5.369 30.812 1.00 89.25 180 ILE A N 1
ATOM 1516 C CA . ILE A 1 180 ? -26.168 6.496 30.468 1.00 89.25 180 ILE A CA 1
ATOM 1517 C C . ILE A 1 180 ? -27.036 6.046 29.305 1.00 89.25 180 ILE A C 1
ATOM 1519 O O . ILE A 1 180 ? -26.512 5.567 28.302 1.00 89.25 180 ILE A O 1
ATOM 1523 N N . VAL A 1 181 ? -28.346 6.192 29.458 1.00 89.06 181 VAL A N 1
ATOM 1524 C CA . VAL A 1 181 ? -29.324 5.971 28.394 1.00 89.06 181 VAL A CA 1
ATOM 1525 C C . VAL A 1 181 ? -29.982 7.313 28.111 1.00 89.06 181 VAL A C 1
ATOM 1527 O O . VAL A 1 181 ? -30.461 7.961 29.036 1.00 89.06 181 VAL A O 1
ATOM 1530 N N . LEU A 1 182 ? -29.971 7.741 26.853 1.00 90.44 182 LEU A N 1
ATOM 1531 C CA . LEU A 1 182 ? -30.755 8.873 26.368 1.00 90.44 182 LEU A CA 1
ATOM 1532 C C . LEU A 1 182 ? -31.881 8.300 25.513 1.00 90.44 182 LEU A C 1
ATOM 1534 O O . LEU A 1 182 ? -31.606 7.532 24.590 1.00 90.44 182 LEU A O 1
ATOM 1538 N N . ALA A 1 183 ? -33.123 8.629 25.839 1.00 88.69 183 ALA A N 1
ATOM 1539 C CA . ALA A 1 183 ? -34.296 8.100 25.166 1.00 88.69 183 ALA A CA 1
ATOM 1540 C C . ALA A 1 183 ? -35.296 9.224 24.884 1.00 88.69 183 ALA A C 1
ATOM 1542 O O . ALA A 1 183 ? -35.580 10.026 25.758 1.00 88.69 183 ALA A O 1
ATOM 1543 N N . ASP A 1 184 ? -35.844 9.232 23.674 1.00 87.19 184 ASP A N 1
ATOM 1544 C CA . ASP A 1 184 ? -36.956 10.088 23.246 1.00 87.19 184 ASP A CA 1
ATOM 1545 C C . ASP A 1 184 ? -38.009 9.165 22.605 1.00 87.19 184 ASP A C 1
ATOM 1547 O O . ASP A 1 184 ? -38.061 9.020 21.380 1.00 87.19 184 ASP A O 1
ATOM 1551 N N . PRO A 1 185 ? -38.704 8.337 23.414 1.00 85.00 185 PRO A N 1
ATOM 1552 C CA . PRO A 1 185 ? -39.597 7.314 22.891 1.00 85.00 185 PRO A CA 1
ATOM 1553 C C . PRO A 1 185 ? -40.824 7.962 22.232 1.00 85.00 185 PRO A C 1
ATOM 1555 O O . PRO A 1 185 ? -41.260 9.024 22.668 1.00 85.00 185 PRO A O 1
ATOM 1558 N N . PRO A 1 186 ? -41.443 7.312 21.231 1.00 83.81 186 PRO A N 1
ATOM 1559 C CA . PRO A 1 186 ? -42.589 7.858 20.505 1.00 83.81 186 PRO A CA 1
ATOM 1560 C C . PRO A 1 186 ? -43.872 7.764 21.349 1.00 83.81 186 PRO A C 1
ATOM 1562 O O . PRO A 1 186 ? -44.780 6.996 21.047 1.00 83.81 186 PRO A O 1
ATOM 1565 N N . TRP A 1 187 ? -43.932 8.501 22.454 1.00 80.25 187 TRP A N 1
ATOM 1566 C CA . TRP A 1 187 ? -45.054 8.529 23.388 1.00 80.25 187 TRP A CA 1
ATOM 1567 C C . TRP A 1 187 ? -46.359 8.932 22.687 1.00 80.25 187 TRP A C 1
ATOM 1569 O O . TRP A 1 187 ? -46.407 9.815 21.831 1.00 80.25 187 TRP A O 1
ATOM 1579 N N . SER A 1 188 ? -47.471 8.324 23.085 1.00 69.62 188 SER A N 1
ATOM 1580 C CA . SER A 1 188 ? -48.786 8.856 22.734 1.00 69.62 188 SER A CA 1
ATOM 1581 C C . SER A 1 188 ? -49.132 10.028 23.665 1.00 69.62 188 SER A C 1
ATOM 1583 O O . SER A 1 188 ? -49.488 9.809 24.826 1.00 69.62 188 SER A O 1
ATOM 1585 N N . TYR A 1 189 ? -49.053 11.275 23.193 1.00 65.81 189 TYR A N 1
ATOM 1586 C CA . TYR A 1 189 ? -49.608 12.417 23.930 1.00 65.81 189 TYR A CA 1
ATOM 1587 C C . TYR A 1 189 ? -51.076 12.643 23.568 1.00 65.81 189 TYR A C 1
ATOM 1589 O O . TYR A 1 189 ? -51.431 12.699 22.397 1.00 65.81 189 TYR A O 1
ATOM 1597 N N . SER A 1 190 ? -51.924 12.883 24.569 1.00 56.19 190 SER A N 1
ATOM 1598 C CA . SER A 1 190 ? -53.331 13.269 24.388 1.00 56.19 190 SER A CA 1
ATOM 1599 C C . SER A 1 190 ? -53.509 14.766 24.092 1.00 56.19 190 SER A C 1
ATOM 1601 O O . SER A 1 190 ? -54.492 15.373 24.522 1.00 56.19 190 SER A O 1
ATOM 1603 N N . ASN A 1 191 ? -52.537 15.403 23.437 1.00 53.97 191 ASN A N 1
ATOM 1604 C CA . ASN A 1 191 ? -52.634 16.824 23.134 1.00 53.97 191 ASN A CA 1
ATOM 1605 C C . ASN A 1 191 ? -53.573 17.015 21.944 1.00 53.97 191 ASN A C 1
ATOM 1607 O O . ASN A 1 191 ? -53.243 16.647 20.822 1.00 53.97 191 ASN A O 1
ATOM 1611 N N . THR A 1 192 ? -54.719 17.650 22.180 1.00 50.44 192 THR A N 1
ATOM 1612 C CA . THR A 1 192 ? -55.514 18.285 21.126 1.00 50.44 192 THR A CA 1
ATOM 1613 C C . THR A 1 192 ? -54.698 19.433 20.534 1.00 50.44 192 THR A C 1
ATOM 1615 O O . THR A 1 192 ? -54.758 20.563 21.024 1.00 50.44 192 THR A O 1
ATOM 1618 N N . MET A 1 193 ? -53.876 19.143 19.525 1.00 52.25 193 MET A N 1
ATOM 1619 C CA . MET A 1 193 ? -53.316 20.182 18.666 1.00 52.25 193 MET A CA 1
ATOM 1620 C C . MET A 1 193 ? -54.407 20.695 17.709 1.00 52.25 193 MET A C 1
ATOM 1622 O O . MET A 1 193 ? -55.301 19.935 17.340 1.00 52.25 193 MET A O 1
ATOM 1626 N N . PRO A 1 194 ? -54.381 21.984 17.321 1.00 54.28 194 PRO A N 1
ATOM 1627 C CA . PRO A 1 194 ? -55.311 22.519 16.329 1.00 54.28 194 PRO A CA 1
ATOM 1628 C C . PRO A 1 194 ? -55.199 21.762 14.994 1.00 54.28 194 PRO A C 1
ATOM 1630 O O . PRO A 1 194 ? -54.083 21.432 14.596 1.00 54.28 194 PRO A O 1
ATOM 1633 N N . GLU A 1 195 ? -56.323 21.571 14.288 1.00 52.59 195 GLU A N 1
ATOM 1634 C CA . GLU A 1 195 ? -56.516 20.772 13.047 1.00 52.59 195 GLU A CA 1
ATOM 1635 C C . GLU A 1 195 ? -55.503 20.991 11.898 1.00 52.59 195 GLU A C 1
ATOM 1637 O O . GLU A 1 195 ? -55.519 20.264 10.910 1.00 52.59 195 GLU A O 1
ATOM 1642 N N . TYR A 1 196 ? -54.626 21.992 11.984 1.00 55.88 196 TYR A N 1
ATOM 1643 C CA . TYR A 1 196 ? -53.662 22.364 10.943 1.00 55.88 196 TYR A CA 1
ATOM 1644 C C . TYR A 1 196 ? -52.280 21.700 11.100 1.00 55.88 196 TYR A C 1
ATOM 1646 O O . TYR A 1 196 ? -51.422 21.895 10.237 1.00 55.88 196 TYR A O 1
ATOM 1654 N N . PHE A 1 197 ? -52.030 20.968 12.192 1.00 51.28 197 PHE A N 1
ATOM 1655 C CA . PHE A 1 197 ? -50.789 20.215 12.401 1.00 51.28 197 PHE A CA 1
ATOM 1656 C C . PHE A 1 197 ? -50.988 18.737 12.048 1.00 51.28 197 PHE A C 1
ATOM 1658 O O . PHE A 1 197 ? -51.945 18.116 12.494 1.00 51.28 197 PHE A O 1
ATOM 1665 N N . ILE A 1 198 ? -50.067 18.188 11.254 1.00 51.41 198 ILE A N 1
ATOM 1666 C CA . ILE A 1 198 ? -50.008 16.761 10.907 1.00 51.41 198 ILE A CA 1
ATOM 1667 C C . ILE A 1 198 ? -49.798 15.970 12.208 1.00 51.41 198 ILE A C 1
ATOM 1669 O O . ILE A 1 198 ? -48.883 16.285 12.975 1.00 51.41 198 ILE A O 1
ATOM 1673 N N . GLU A 1 199 ? -50.655 14.986 12.487 1.00 56.19 199 GLU A N 1
ATOM 1674 C CA . GLU A 1 199 ? -50.538 14.157 13.688 1.00 56.19 199 GLU A CA 1
ATOM 1675 C C . GLU A 1 199 ? -49.232 13.345 13.633 1.00 56.19 199 GLU A C 1
ATOM 1677 O O . GLU A 1 199 ? -48.882 12.758 12.613 1.00 56.19 199 GLU A O 1
ATOM 1682 N N . GLN A 1 200 ? -48.484 13.281 14.742 1.00 51.06 200 GLN A N 1
ATOM 1683 C CA . GLN A 1 200 ? -47.201 12.552 14.810 1.00 51.06 200 GLN A CA 1
ATOM 1684 C C . GLN A 1 200 ? -47.326 11.061 14.426 1.00 51.06 200 GLN A C 1
ATOM 1686 O O . GLN A 1 200 ? -46.343 10.454 14.001 1.00 51.06 200 GLN A O 1
ATOM 1691 N N . GLY A 1 201 ? -48.534 10.490 14.524 1.00 54.97 201 GLY A N 1
ATOM 1692 C CA . GLY A 1 201 ? -48.853 9.125 14.100 1.00 54.97 201 GLY A CA 1
ATOM 1693 C C . GLY A 1 201 ? -48.724 8.862 12.593 1.00 54.97 201 GLY A C 1
ATOM 1694 O O . GLY A 1 201 ? -48.703 7.699 12.197 1.00 54.97 201 GLY A O 1
ATOM 1695 N N . ASP A 1 202 ? -48.570 9.897 11.761 1.00 55.62 202 ASP A N 1
ATOM 1696 C CA . ASP A 1 202 ? -48.402 9.747 10.309 1.00 55.62 202 ASP A CA 1
ATOM 1697 C C . ASP A 1 202 ? -46.958 9.384 9.888 1.00 55.62 202 ASP A C 1
ATOM 1699 O O . ASP A 1 202 ? -46.731 8.984 8.743 1.00 55.62 202 ASP A O 1
ATOM 1703 N N . HIS A 1 203 ? -45.966 9.489 10.790 1.00 57.97 203 HIS A N 1
ATOM 1704 C CA . HIS A 1 203 ? -44.542 9.272 10.471 1.00 57.97 203 HIS A CA 1
ATOM 1705 C C . HIS A 1 203 ? -43.929 7.993 11.065 1.00 57.97 203 HIS A C 1
ATOM 1707 O O . HIS A 1 203 ? -43.024 7.418 10.455 1.00 57.97 203 HIS A O 1
ATOM 1713 N N . TYR A 1 204 ? -44.394 7.535 12.230 1.00 68.00 204 TYR A N 1
ATOM 1714 C CA . TYR A 1 204 ? -43.954 6.289 12.871 1.00 68.00 204 TYR A CA 1
ATOM 1715 C C . TYR A 1 204 ? -44.985 5.800 13.906 1.00 68.00 204 TYR A C 1
ATOM 1717 O O . TYR A 1 204 ? -45.741 6.611 14.442 1.00 68.00 204 TYR A O 1
ATOM 1725 N N . PRO A 1 205 ? -45.026 4.485 14.217 1.00 78.19 205 PRO A N 1
ATOM 1726 C CA . PRO A 1 205 ? -45.911 3.950 15.249 1.00 78.19 205 PRO A CA 1
ATOM 1727 C C . PRO A 1 205 ? -45.623 4.571 16.623 1.00 78.19 205 PRO A C 1
ATOM 1729 O O . PRO A 1 205 ? -44.470 4.611 17.056 1.00 78.19 205 PRO A O 1
ATOM 1732 N N . LEU A 1 206 ? -46.675 5.026 17.305 1.00 83.19 206 LEU A N 1
ATOM 1733 C CA . LEU A 1 206 ? -46.603 5.518 18.683 1.00 83.19 206 LEU A CA 1
ATOM 1734 C C . LEU A 1 206 ? -46.653 4.349 19.677 1.00 83.19 206 LEU A C 1
ATOM 1736 O O . LEU A 1 206 ? -47.237 3.308 19.380 1.00 83.19 206 LEU A O 1
ATOM 1740 N N . MET A 1 207 ? -46.064 4.540 20.856 1.00 85.06 207 MET A N 1
ATOM 1741 C CA . MET A 1 207 ? -46.062 3.586 21.965 1.00 85.06 207 MET A CA 1
ATOM 1742 C C . MET A 1 207 ? -46.850 4.132 23.158 1.00 85.06 207 MET A C 1
ATOM 1744 O O . MET A 1 207 ? -46.763 5.322 23.492 1.00 85.06 207 MET A O 1
ATOM 1748 N N . THR A 1 208 ? -47.587 3.254 23.840 1.00 87.62 208 THR A N 1
ATOM 1749 C CA . THR A 1 208 ? -48.212 3.596 25.124 1.00 87.62 208 THR A CA 1
ATOM 1750 C C . THR A 1 208 ? -47.165 3.680 26.234 1.00 87.62 208 THR A C 1
ATOM 1752 O O . THR A 1 208 ? -46.046 3.173 26.115 1.00 87.62 208 THR A O 1
ATOM 1755 N N . ILE A 1 209 ? -47.530 4.302 27.358 1.00 86.06 209 ILE A N 1
ATOM 1756 C CA . ILE A 1 209 ? -46.653 4.369 28.536 1.00 86.06 209 ILE A CA 1
ATOM 1757 C C . ILE A 1 209 ? -46.289 2.954 29.010 1.00 86.06 209 ILE A C 1
ATOM 1759 O O . ILE A 1 209 ? -45.135 2.700 29.350 1.00 86.06 209 ILE A O 1
ATOM 1763 N N . GLU A 1 210 ? -47.236 2.013 28.986 1.00 89.19 210 GLU A N 1
ATOM 1764 C CA . GLU A 1 210 ? -47.001 0.620 29.374 1.00 89.19 210 GLU A CA 1
ATOM 1765 C C . GLU A 1 210 ? -45.977 -0.062 28.460 1.00 89.19 210 GLU A C 1
ATOM 1767 O O . GLU A 1 210 ? -45.087 -0.759 28.952 1.00 89.19 210 GLU A O 1
ATOM 1772 N N . GLU A 1 211 ? -46.065 0.160 27.147 1.00 89.38 211 GLU A N 1
ATOM 1773 C CA . GLU A 1 211 ? -45.124 -0.392 26.169 1.00 89.38 211 GLU A CA 1
ATOM 1774 C C . GLU A 1 211 ? -43.719 0.198 26.343 1.00 89.38 211 GLU A C 1
ATOM 1776 O O . GLU A 1 211 ? -42.732 -0.541 26.317 1.00 89.38 211 GLU A O 1
ATOM 1781 N N . ILE A 1 212 ? -43.621 1.507 26.599 1.00 89.25 212 ILE A N 1
ATOM 1782 C CA . ILE A 1 212 ? -42.350 2.186 26.891 1.00 89.25 212 ILE A CA 1
ATOM 1783 C C . ILE A 1 212 ? -41.737 1.634 28.187 1.00 89.25 212 ILE A C 1
ATOM 1785 O O . ILE A 1 212 ? -40.549 1.312 28.225 1.00 89.25 212 ILE A O 1
ATOM 1789 N N . CYS A 1 213 ? -42.535 1.455 29.244 1.00 89.31 213 CYS A N 1
ATOM 1790 C CA . CYS A 1 213 ? -42.072 0.871 30.506 1.00 89.31 213 CYS A CA 1
ATOM 1791 C C . CYS A 1 213 ? -41.660 -0.607 30.381 1.00 89.31 213 CYS A C 1
ATOM 1793 O O . CYS A 1 213 ? -40.839 -1.076 31.174 1.00 89.31 213 CYS A O 1
ATOM 1795 N N . ALA A 1 214 ? -42.211 -1.342 29.411 1.00 92.31 214 ALA A N 1
ATOM 1796 C CA . ALA A 1 214 ? -41.880 -2.742 29.149 1.00 92.31 214 ALA A CA 1
ATOM 1797 C C . ALA A 1 214 ? -40.575 -2.930 28.353 1.00 92.31 214 ALA A C 1
ATOM 1799 O O . ALA A 1 214 ? -40.087 -4.063 28.245 1.00 92.31 214 ALA A O 1
ATOM 1800 N N . LEU A 1 215 ? -39.982 -1.852 27.820 1.00 90.06 215 LEU A N 1
ATOM 1801 C CA . LEU A 1 215 ? -38.717 -1.923 27.091 1.00 90.06 215 LEU A CA 1
ATOM 1802 C C . LEU A 1 215 ? -37.618 -2.571 27.957 1.00 90.06 215 LEU A C 1
ATOM 1804 O O . LEU A 1 215 ? -37.469 -2.246 29.140 1.00 90.06 215 LEU A O 1
ATOM 1808 N N . PRO A 1 216 ? -36.787 -3.468 27.392 1.00 90.69 216 PRO A N 1
ATOM 1809 C CA . PRO A 1 216 ? -35.810 -4.253 28.146 1.00 90.69 216 PRO A CA 1
ATOM 1810 C C . PRO A 1 216 ? -34.553 -3.453 28.543 1.00 90.69 216 PRO A C 1
ATOM 1812 O O . PRO A 1 216 ? -33.453 -4.005 28.566 1.00 90.69 216 PRO A O 1
ATOM 1815 N N . ILE A 1 217 ? -34.700 -2.173 28.904 1.00 89.31 217 ILE A N 1
ATOM 1816 C CA . ILE A 1 217 ? -33.605 -1.245 29.231 1.00 89.31 217 ILE A CA 1
ATOM 1817 C C . ILE A 1 217 ? -32.713 -1.809 30.345 1.00 89.31 217 ILE A C 1
ATOM 1819 O O . ILE A 1 217 ? -31.493 -1.756 30.250 1.00 89.31 217 ILE A O 1
ATOM 1823 N N . LYS A 1 218 ? -33.297 -2.489 31.340 1.00 87.31 218 LYS A N 1
ATOM 1824 C CA . LYS A 1 218 ? -32.540 -3.129 32.433 1.00 87.31 218 LY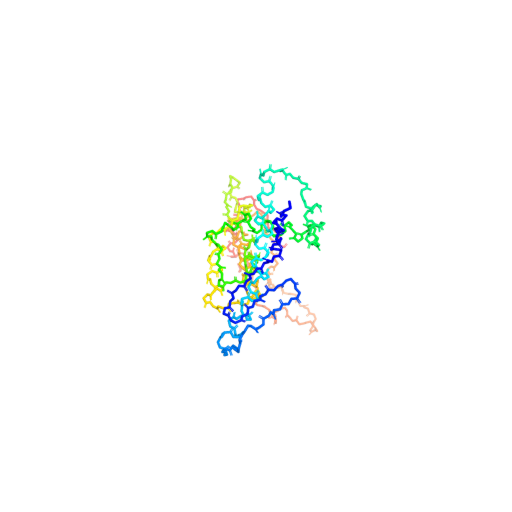S A CA 1
ATOM 1825 C C . LYS A 1 218 ? -31.523 -4.177 31.967 1.00 87.31 218 LYS A C 1
ATOM 1827 O O . LYS A 1 218 ? -30.554 -4.428 32.676 1.00 87.31 218 LYS A O 1
ATOM 1832 N N . LYS A 1 219 ? -31.742 -4.828 30.815 1.00 88.88 219 LYS A N 1
ATOM 1833 C CA . LYS A 1 219 ? -30.810 -5.842 30.289 1.00 88.88 219 LYS A CA 1
ATOM 1834 C C . LYS A 1 219 ? -29.533 -5.208 29.741 1.00 88.88 219 LYS A C 1
ATOM 1836 O O . LYS A 1 219 ? -28.487 -5.845 29.793 1.00 88.88 219 LYS A O 1
ATOM 1841 N N . ILE A 1 220 ? -29.632 -3.968 29.265 1.00 88.38 220 ILE A N 1
ATOM 1842 C CA . ILE A 1 220 ? -28.547 -3.232 28.612 1.00 88.38 220 ILE A CA 1
ATOM 1843 C C . ILE A 1 220 ? -27.913 -2.179 29.526 1.00 88.38 220 ILE A C 1
ATOM 1845 O O . ILE A 1 220 ? -27.052 -1.442 29.071 1.00 88.38 220 ILE A O 1
ATOM 1849 N N . THR A 1 221 ? -28.304 -2.073 30.800 1.00 90.94 221 THR A N 1
ATOM 1850 C CA . THR A 1 221 ? -27.754 -1.077 31.734 1.00 90.94 221 THR A CA 1
ATOM 1851 C C . THR A 1 221 ? -26.916 -1.698 32.845 1.00 90.94 221 THR A C 1
ATOM 1853 O O . THR A 1 221 ? -27.203 -2.790 33.339 1.00 90.94 221 THR A O 1
ATOM 1856 N N . THR A 1 222 ? -25.876 -0.984 33.277 1.00 89.88 222 THR A N 1
ATOM 1857 C CA . THR A 1 222 ? -25.110 -1.319 34.493 1.00 89.88 222 THR A CA 1
ATOM 1858 C C . THR A 1 222 ? -25.949 -1.092 35.758 1.00 89.88 222 THR A C 1
ATOM 1860 O O . THR A 1 222 ? -26.936 -0.369 35.691 1.00 89.88 222 THR A O 1
ATOM 1863 N N . GLU A 1 223 ? -25.535 -1.607 36.925 1.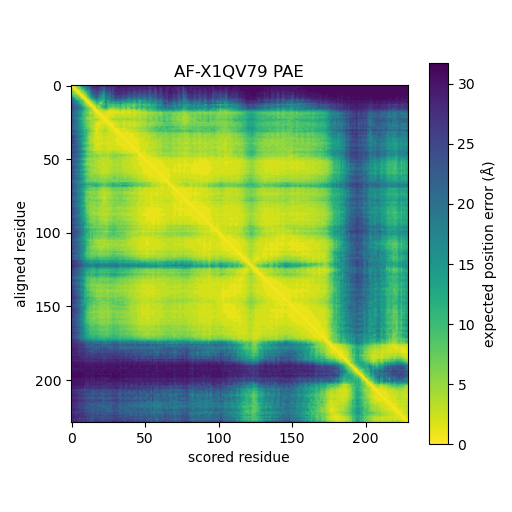00 88.62 223 GLU A N 1
ATOM 1864 C CA . GLU A 1 223 ? -26.244 -1.354 38.201 1.00 88.62 223 GLU A CA 1
ATOM 1865 C C . GLU A 1 223 ? -26.400 0.142 38.523 1.00 88.62 223 GLU A C 1
ATOM 1867 O O . GLU A 1 223 ? -27.463 0.572 38.959 1.00 88.62 223 GLU A O 1
ATOM 1872 N N . ASN A 1 224 ? -25.360 0.942 38.264 1.00 91.31 224 ASN A N 1
ATOM 1873 C CA . ASN A 1 224 ? -25.350 2.385 38.510 1.00 91.31 224 ASN A CA 1
ATOM 1874 C C . ASN A 1 224 ? -25.500 3.161 37.195 1.00 91.31 224 ASN A C 1
ATOM 1876 O O . ASN A 1 224 ? -24.511 3.675 36.655 1.00 91.31 224 ASN A O 1
ATOM 1880 N N . SER A 1 225 ? -26.731 3.220 36.677 1.00 91.25 225 SER A N 1
ATOM 1881 C CA . SER A 1 225 ? -27.071 3.908 35.426 1.00 91.25 225 SER A CA 1
ATOM 1882 C C . SER A 1 225 ? -28.050 5.070 35.601 1.00 91.25 225 SER A C 1
ATOM 1884 O O . SER A 1 225 ? -28.877 5.062 36.509 1.00 91.25 225 SER A O 1
ATOM 1886 N N . VAL A 1 226 ? -27.999 6.032 34.680 1.00 92.25 226 VAL A N 1
ATOM 1887 C CA . VAL A 1 226 ? -28.928 7.169 34.584 1.00 92.25 226 VAL A CA 1
ATOM 1888 C C . VAL A 1 226 ? -29.667 7.109 33.247 1.00 92.25 226 VAL A C 1
ATOM 1890 O O . VAL A 1 226 ? -29.050 6.861 32.211 1.00 92.25 226 VAL A O 1
ATOM 1893 N N . LEU A 1 227 ? -30.979 7.341 33.276 1.00 91.25 227 LEU A N 1
ATOM 1894 C CA . LEU A 1 227 ? -31.834 7.481 32.098 1.00 91.25 227 LEU A CA 1
ATOM 1895 C C . LEU A 1 227 ? -32.252 8.947 31.959 1.00 91.25 227 LEU A C 1
ATOM 1897 O O . LEU A 1 227 ? -32.814 9.513 32.895 1.00 91.25 227 LEU A O 1
ATOM 1901 N N . PHE A 1 228 ? -31.974 9.533 30.801 1.00 91.00 228 PHE A N 1
ATOM 1902 C CA . PHE A 1 228 ? -32.518 10.810 30.362 1.00 91.00 228 PHE A CA 1
ATOM 1903 C C . PHE A 1 228 ? -33.673 10.514 29.406 1.00 91.00 228 PHE A C 1
ATOM 1905 O O . PHE A 1 228 ? -33.461 9.866 28.380 1.00 91.00 228 PHE A O 1
ATOM 1912 N N . LEU A 1 229 ? -34.865 10.947 29.800 1.00 84.31 229 LEU A N 1
ATOM 1913 C CA . LEU A 1 229 ? -36.119 10.896 29.054 1.00 84.31 229 LEU A CA 1
ATOM 1914 C C . LEU A 1 229 ? -36.650 12.320 28.914 1.00 84.31 229 LEU A C 1
ATOM 1916 O O . LEU A 1 229 ? -36.491 13.076 29.904 1.00 84.31 229 LEU A O 1
#

Solvent-accessible surface area (backbone atoms only — not comparable to full-atom values): 13780 Å² total; per-residue (Å²): 144,78,82,78,76,75,75,79,77,87,58,75,72,52,79,60,86,41,38,37,39,47,99,89,48,70,48,71,79,48,92,68,53,73,68,56,52,52,52,49,53,54,49,58,62,47,46,63,43,52,48,43,47,51,53,4,45,52,47,46,51,42,38,74,77,71,44,82,79,55,49,64,61,49,20,71,74,70,73,46,56,51,68,60,52,49,51,29,20,54,47,34,72,70,44,48,79,89,75,59,63,91,80,51,58,63,64,47,58,58,54,38,62,75,41,50,33,74,45,66,56,95,84,75,41,53,46,77,46,93,52,69,27,63,68,60,32,51,53,52,51,51,47,32,48,77,71,62,50,50,60,64,58,50,38,52,51,50,51,51,48,51,53,48,53,51,51,51,31,51,60,72,51,52,69,85,45,39,47,67,46,81,50,86,74,54,63,70,72,92,71,87,67,66,94,86,59,84,61,73,69,80,81,48,85,66,36,52,72,68,56,60,70,64,50,68,58,75,76,43,36,42,96,81,53,50,76,48,114

Foldseek 3Di:
DDPPPPPPPPAPFDDQPQWTDGPVGIDRNDDDDPVSVVVVVVVVVLVVQVVLLVLLVVVLVCCVPPNDDCLVVSCVVPVDDSVSSCLSVLLNVVAPPVLDDSLDGSLLSVLLQPAFDWDQPPVRAIDTDPHHPSVVSSVLVVVCNVVVDDSVRSNVVSVVVVVVVVVVRVVSRDDQADQEAEDDAQADDPDPDPPPDDPPCVPDDHDYPVRVVPPVNVSRHDPNHDYHD